Protein AF-A0A5B1QSA7-F1 (afdb_monomer_lite)

Radius of gyration: 52.2 Å; chains: 1; bounding box: 99×85×170 Å

Sequence (254 aa):
MSRTLNGLISHQAFATHSPSTLPTMSSWAQDCNDSITIHSASPEPPQTVSLPTSTDRRRGPSSRTASSTKQRRRKDAHFGYDPATTAAHDARLADESSKVQGEWIAYPWRARPKSRREELQRLPVLCNDFESFDKQMEHLDGTVE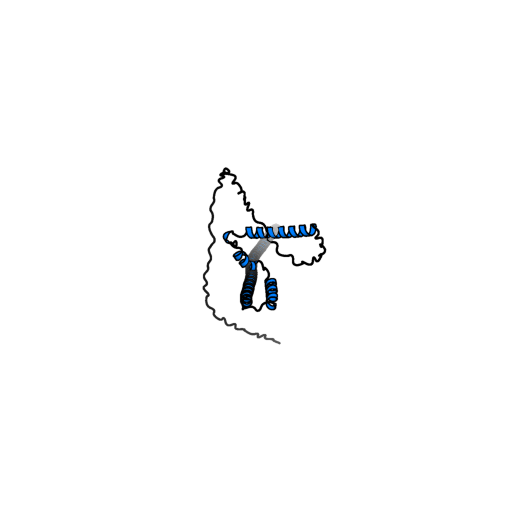DPGLLSEIRAVMKERREASRREEDQARMQEHNEIHAQMTQCAQELRQGIDELARNVEQCLQGVNTYGQNLDRLAQKGEEIARDTDEYVMHKVQRRRRVHQSGHEERHNI

Foldseek 3Di:
DDDDDDDDDDDDDDDDDDDDDDDDPDDDDDDDDDDDDDDDDDDDDDDDDDDDDPDDDDDDDDDDDDDDDDPPPPPPPPPPPPVVNVVVVVVVVVVVVVVVVVVQVPDDPVPHDPDPVVVVVCCVVVVVDPVVVVVVLVVVVVPDPDPCVSVVVVVVSVVVVVVVVVVVVVVVVVVVVVVVVVVVVVVVVVVVVVVVVVVVVVVVVVVVVVVVVVVVVVVVVVVVVVVVVVVVVVVVVVVVVVVVVVVVVVVVPD

Structure (mmCIF, N/CA/C/O backbone):
data_AF-A0A5B1QSA7-F1
#
_entry.id   AF-A0A5B1QSA7-F1
#
loop_
_atom_site.group_PDB
_atom_site.id
_atom_site.type_symbol
_atom_site.label_atom_id
_atom_site.label_alt_id
_atom_site.label_comp_id
_atom_site.label_asym_id
_atom_site.label_entity_id
_atom_site.label_seq_id
_atom_site.pdbx_PDB_ins_code
_atom_site.Cartn_x
_atom_site.Cartn_y
_atom_site.Cartn_z
_atom_site.occupancy
_atom_site.B_iso_or_equiv
_atom_site.auth_seq_id
_atom_site.auth_comp_id
_atom_site.auth_asym_id
_atom_site.auth_atom_id
_atom_site.pdbx_PDB_model_num
ATOM 1 N N . MET A 1 1 ? 0.190 -40.027 -31.515 1.00 45.19 1 MET A N 1
ATOM 2 C CA . MET A 1 1 ? -0.328 -40.152 -30.135 1.00 45.19 1 MET A CA 1
ATOM 3 C C . MET A 1 1 ? -0.693 -38.759 -29.655 1.00 45.19 1 MET A C 1
ATOM 5 O O . MET A 1 1 ? 0.170 -38.032 -29.187 1.00 45.19 1 MET A O 1
ATOM 9 N N . SER A 1 2 ? -1.944 -38.366 -29.874 1.00 43.78 2 SER A N 1
ATOM 10 C CA . SER A 1 2 ? -2.436 -37.006 -29.637 1.00 43.78 2 SER A CA 1
ATOM 11 C C . SER A 1 2 ? -3.318 -37.018 -28.394 1.00 43.78 2 SER A C 1
ATOM 13 O O . SER A 1 2 ? -4.298 -37.758 -28.357 1.00 43.78 2 SER A O 1
ATOM 15 N N . ARG A 1 3 ? -2.959 -36.244 -27.365 1.00 53.59 3 ARG A N 1
ATOM 16 C CA . ARG 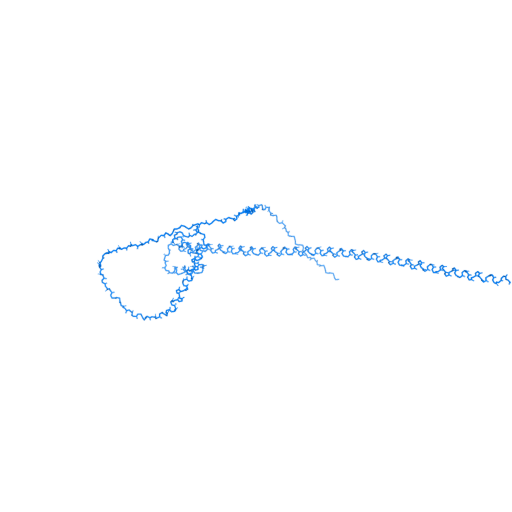A 1 3 ? -3.790 -36.043 -26.172 1.00 53.59 3 ARG A CA 1
ATOM 17 C C . ARG A 1 3 ? -4.431 -34.662 -26.247 1.00 53.59 3 ARG A C 1
ATOM 19 O O . ARG A 1 3 ? -3.768 -33.651 -26.060 1.00 53.59 3 ARG A O 1
ATOM 26 N N . THR A 1 4 ? -5.721 -34.656 -26.549 1.00 57.34 4 THR A N 1
ATOM 27 C CA . THR A 1 4 ? -6.647 -33.531 -26.403 1.00 57.34 4 THR A CA 1
ATOM 28 C C . THR A 1 4 ? -6.990 -33.333 -24.928 1.00 57.34 4 THR A C 1
ATOM 30 O O . THR A 1 4 ? -7.507 -34.251 -24.292 1.00 57.34 4 THR A O 1
ATOM 33 N N . LEU A 1 5 ? -6.727 -32.140 -24.394 1.00 60.69 5 LEU A N 1
ATOM 34 C CA . LEU A 1 5 ? -7.241 -31.683 -23.103 1.00 60.69 5 LEU A CA 1
ATOM 35 C C . LEU A 1 5 ? -8.453 -30.783 -23.362 1.00 60.69 5 LEU A C 1
ATOM 37 O O . LEU A 1 5 ? -8.307 -29.621 -23.724 1.00 60.69 5 LEU A O 1
ATOM 41 N N . ASN A 1 6 ? -9.647 -31.351 -23.188 1.00 58.03 6 ASN A N 1
ATOM 42 C CA . ASN A 1 6 ? -10.886 -30.602 -23.004 1.00 58.03 6 ASN A CA 1
ATOM 43 C C . ASN A 1 6 ? -11.079 -30.400 -21.499 1.00 58.03 6 ASN A C 1
ATOM 45 O O . ASN A 1 6 ? -11.125 -31.377 -20.754 1.00 58.03 6 ASN A O 1
ATOM 49 N N . GLY A 1 7 ? -11.191 -29.148 -21.060 1.00 49.16 7 GLY A N 1
ATOM 50 C CA . GLY A 1 7 ? -11.305 -28.801 -19.647 1.00 49.16 7 GLY A CA 1
ATOM 51 C C . GLY A 1 7 ? -12.133 -27.543 -19.422 1.00 49.16 7 GLY A C 1
ATOM 52 O O . GLY A 1 7 ? -11.580 -26.465 -19.281 1.00 49.16 7 GLY A O 1
ATOM 53 N N . LEU A 1 8 ? -13.452 -27.746 -19.397 1.00 55.88 8 LEU A N 1
ATOM 54 C CA . LEU A 1 8 ? -14.445 -27.099 -18.529 1.00 55.88 8 LEU A CA 1
ATOM 55 C C . LEU A 1 8 ? -14.489 -25.562 -18.465 1.00 55.88 8 LEU A C 1
ATOM 57 O O . LEU A 1 8 ? -13.815 -24.898 -17.685 1.00 55.88 8 LEU A O 1
ATOM 61 N N . ILE A 1 9 ? -15.448 -25.051 -19.234 1.00 51.84 9 ILE A N 1
ATOM 62 C CA . ILE A 1 9 ? -16.110 -23.757 -19.089 1.00 51.84 9 ILE A CA 1
ATOM 63 C C . ILE A 1 9 ? -16.965 -23.787 -17.811 1.00 51.84 9 ILE A C 1
ATOM 65 O O . ILE A 1 9 ? -17.919 -24.562 -17.730 1.00 51.84 9 ILE A O 1
ATOM 69 N N . SER A 1 10 ? -16.664 -22.920 -16.843 1.00 58.88 10 SER A N 1
ATOM 70 C CA . SER A 1 10 ? -17.575 -22.586 -15.741 1.00 58.88 10 SER A CA 1
ATOM 71 C C . SER A 1 10 ? -18.233 -21.242 -16.033 1.00 58.88 10 SER A C 1
ATOM 73 O O . SER A 1 10 ? -17.603 -20.191 -15.945 1.00 58.88 10 SER A O 1
ATOM 75 N N . HIS A 1 11 ? -19.516 -21.286 -16.387 1.00 52.81 11 HIS A N 1
ATOM 76 C CA . HIS A 1 11 ? -20.387 -20.118 -16.417 1.00 52.81 11 HIS A CA 1
ATOM 77 C C . HIS A 1 11 ? -20.719 -19.709 -14.979 1.00 52.81 11 HIS A C 1
ATOM 79 O O . HIS A 1 11 ? -21.465 -20.409 -14.296 1.00 52.81 11 HIS A O 1
ATOM 85 N N . GLN A 1 12 ? -20.190 -18.573 -14.523 1.00 53.78 12 GLN A N 1
ATOM 86 C CA . GLN A 1 12 ? -20.654 -17.930 -13.298 1.00 53.78 12 GLN A CA 1
ATOM 87 C C . GLN A 1 12 ? -21.653 -16.834 -13.677 1.00 53.78 12 GLN A C 1
ATOM 89 O O . GLN A 1 12 ? -21.326 -15.873 -14.370 1.00 53.78 12 GLN A O 1
ATOM 94 N N . ALA A 1 13 ? -22.905 -17.050 -13.280 1.00 50.22 13 ALA A N 1
ATOM 95 C CA . ALA A 1 13 ? -24.006 -16.124 -13.470 1.00 50.22 13 ALA A CA 1
ATOM 96 C C . ALA A 1 13 ? -23.791 -14.869 -12.610 1.00 50.22 13 ALA A C 1
ATOM 98 O O . ALA A 1 13 ? -23.642 -14.961 -11.392 1.00 50.22 13 ALA A O 1
ATOM 99 N N . PHE A 1 14 ? -23.799 -13.698 -13.245 1.00 52.09 14 PHE A N 1
ATOM 100 C CA . PHE A 1 14 ? -23.828 -12.413 -12.556 1.00 52.09 14 PHE A CA 1
ATOM 101 C C . PHE A 1 14 ? -25.257 -12.132 -12.091 1.00 52.09 14 PHE A C 1
ATOM 103 O O . PHE A 1 14 ? -26.141 -11.838 -12.895 1.00 52.09 14 PHE A O 1
ATOM 110 N N . ALA A 1 15 ? -25.476 -12.251 -10.783 1.00 52.88 15 ALA A N 1
ATOM 111 C CA . ALA A 1 15 ? -26.678 -11.773 -10.124 1.00 52.88 15 ALA A CA 1
ATOM 112 C C . ALA A 1 15 ? -26.583 -10.254 -9.919 1.00 52.88 15 ALA A C 1
ATOM 114 O O . ALA A 1 15 ? -25.616 -9.723 -9.375 1.00 52.88 15 ALA A O 1
ATOM 115 N N . THR A 1 16 ? -27.618 -9.574 -10.390 1.00 59.28 16 THR A N 1
ATOM 116 C CA . THR A 1 16 ? -27.934 -8.160 -10.211 1.00 59.28 16 THR A CA 1
ATOM 117 C C . THR A 1 16 ? -28.112 -7.792 -8.738 1.00 59.28 16 THR A C 1
ATOM 119 O O . THR A 1 16 ? -29.000 -8.345 -8.090 1.00 59.28 16 THR A O 1
ATOM 122 N N . HIS A 1 17 ? -27.378 -6.788 -8.249 1.00 49.28 17 HIS A N 1
ATOM 123 C CA . HIS A 1 17 ? -27.766 -6.040 -7.052 1.00 49.28 17 HIS A CA 1
ATOM 124 C C . HIS A 1 17 ? -27.622 -4.527 -7.255 1.00 49.28 17 HIS A C 1
ATOM 126 O O . HIS A 1 17 ? -26.683 -4.027 -7.868 1.00 49.28 17 HIS A O 1
ATOM 132 N N . SER A 1 18 ? -28.658 -3.855 -6.767 1.00 57.22 18 SER A N 1
ATOM 133 C CA . SER A 1 18 ? -29.071 -2.466 -6.928 1.00 57.22 18 SER A CA 1
ATOM 134 C C . SER A 1 18 ? -28.103 -1.422 -6.347 1.00 57.22 18 SER A C 1
ATOM 136 O O . SER A 1 18 ? -27.311 -1.741 -5.460 1.00 57.22 18 SER A O 1
ATOM 138 N N . PRO A 1 19 ? -28.208 -0.149 -6.779 1.00 58.34 19 PRO A N 1
ATOM 139 C CA . PRO A 1 19 ? -27.389 0.941 -6.263 1.00 58.34 19 PRO A CA 1
ATOM 140 C C . PRO A 1 19 ? -27.842 1.335 -4.851 1.00 58.34 19 PRO A C 1
ATOM 142 O O . PRO A 1 19 ? -28.953 1.822 -4.649 1.00 58.34 19 PRO A O 1
ATOM 145 N N . SER A 1 20 ? -26.965 1.130 -3.871 1.00 49.66 20 SER A N 1
ATOM 146 C CA . SER A 1 20 ? -27.115 1.677 -2.523 1.00 49.66 20 SER A CA 1
ATOM 147 C C . SER A 1 20 ? -26.582 3.107 -2.504 1.00 49.66 20 SER A C 1
ATOM 149 O O . SER A 1 20 ? -25.387 3.340 -2.332 1.00 49.66 20 SER A O 1
ATOM 151 N N . THR A 1 21 ? -27.484 4.067 -2.674 1.00 63.62 21 THR A N 1
ATOM 152 C CA . THR A 1 21 ? -27.245 5.478 -2.369 1.00 63.62 21 THR A CA 1
ATOM 153 C C . THR A 1 21 ? -27.219 5.642 -0.849 1.00 63.62 21 THR A C 1
ATOM 155 O O . THR A 1 21 ? -28.260 5.540 -0.203 1.00 63.62 21 THR A O 1
ATOM 158 N N . LEU A 1 22 ? -26.047 5.900 -0.268 1.00 59.72 22 LEU A N 1
ATOM 159 C CA . LEU A 1 22 ? -25.930 6.403 1.102 1.00 59.72 22 LEU A CA 1
ATOM 160 C C . LEU A 1 22 ? -25.273 7.790 1.094 1.00 59.72 22 LEU A C 1
ATOM 162 O O . LEU A 1 22 ? -24.391 8.039 0.270 1.00 59.72 22 LEU A O 1
ATOM 166 N N . PRO A 1 23 ? -25.723 8.709 1.968 1.00 54.72 23 PRO A N 1
ATOM 167 C CA . PRO A 1 23 ? -25.295 10.095 1.949 1.00 54.72 23 PRO A CA 1
ATOM 168 C C . PRO A 1 23 ? -23.911 10.263 2.582 1.00 54.72 23 PRO A C 1
ATOM 170 O O . PRO A 1 23 ? -23.677 9.923 3.740 1.00 54.72 23 PRO A O 1
ATOM 173 N N . THR A 1 24 ? -23.018 10.866 1.807 1.00 54.38 24 THR A N 1
ATOM 174 C CA . THR A 1 24 ? -21.773 11.489 2.246 1.00 54.38 24 THR A CA 1
ATOM 175 C C . THR A 1 24 ? -22.078 12.593 3.263 1.00 54.38 24 THR A C 1
ATOM 177 O O . THR A 1 24 ? -22.545 13.668 2.893 1.00 54.38 24 THR A O 1
ATOM 180 N N . MET A 1 25 ? -21.803 12.352 4.546 1.00 42.59 25 MET A N 1
ATOM 181 C CA . MET A 1 25 ? -21.679 13.413 5.549 1.00 42.59 25 MET A CA 1
ATOM 182 C C . MET A 1 25 ? -20.200 13.657 5.835 1.00 42.59 25 MET A C 1
ATOM 184 O O . MET A 1 25 ? -19.633 13.161 6.802 1.00 42.59 25 MET A O 1
ATOM 188 N N . SER A 1 26 ? -19.580 14.433 4.953 1.00 45.47 26 SER A N 1
ATOM 189 C CA . SER A 1 26 ? -18.279 15.059 5.159 1.00 45.47 26 SER A CA 1
ATOM 190 C C . SER A 1 26 ? -18.490 16.567 5.257 1.00 45.47 26 SER A C 1
ATOM 192 O O . SER A 1 26 ? -19.000 17.147 4.302 1.00 45.47 26 SER A O 1
ATOM 194 N N . SER A 1 27 ? -18.121 17.178 6.386 1.00 41.44 27 SER A N 1
ATOM 195 C CA . SER A 1 27 ? -17.519 18.523 6.485 1.00 41.44 27 SER A CA 1
ATOM 196 C C . SER A 1 27 ? -17.773 19.131 7.870 1.00 41.44 27 SER A C 1
ATOM 198 O O . SER A 1 27 ? -18.790 19.775 8.101 1.00 41.44 27 SER A O 1
ATOM 200 N N . TRP A 1 28 ? -16.832 18.921 8.790 1.00 46.81 28 TRP A N 1
ATOM 201 C CA . TRP A 1 28 ? -16.545 19.850 9.889 1.00 46.81 28 TRP A CA 1
ATOM 202 C C . TRP A 1 28 ? -15.027 19.934 10.022 1.00 46.81 28 TRP A C 1
ATOM 204 O O . TRP A 1 28 ? -14.421 19.427 10.958 1.00 46.81 28 TRP A O 1
ATOM 214 N N . ALA A 1 29 ? -14.411 20.516 9.003 1.00 55.19 29 ALA A N 1
ATOM 215 C CA . ALA A 1 29 ? -13.048 21.009 9.054 1.00 55.19 29 ALA A CA 1
ATOM 216 C C . ALA A 1 29 ? -12.984 22.188 8.092 1.00 55.19 29 ALA A C 1
ATOM 218 O O . ALA A 1 29 ? -13.008 21.969 6.888 1.00 55.19 29 ALA A O 1
ATOM 219 N N . GLN A 1 30 ? -13.019 23.410 8.621 1.00 46.12 30 GLN A N 1
ATOM 220 C CA . GLN A 1 30 ? -12.103 24.485 8.244 1.00 46.12 30 GLN A CA 1
ATOM 221 C C . GLN A 1 30 ? -12.411 25.736 9.087 1.00 46.12 30 GLN A C 1
ATOM 223 O O . GLN A 1 30 ? -13.561 25.992 9.428 1.00 46.12 30 GLN A O 1
ATOM 228 N N . ASP A 1 31 ? -11.357 26.506 9.348 1.00 43.47 31 ASP A N 1
ATOM 229 C CA . ASP A 1 31 ? -11.357 27.916 9.750 1.00 43.47 31 ASP A CA 1
ATOM 230 C C . ASP A 1 31 ? -11.468 28.242 11.246 1.00 43.47 31 ASP A C 1
ATOM 232 O O . ASP A 1 31 ? -12.461 28.767 11.735 1.00 43.47 31 ASP A O 1
ATOM 236 N N . CYS A 1 32 ? -10.339 28.067 11.941 1.00 43.97 32 CYS A N 1
ATOM 237 C CA . CYS A 1 32 ? -9.896 29.041 12.943 1.00 43.97 32 CYS A CA 1
ATOM 238 C C . CYS A 1 32 ? -8.467 29.488 12.603 1.00 43.97 32 CYS A C 1
ATOM 240 O O . CYS A 1 32 ? -7.493 29.028 13.196 1.00 43.97 32 CYS A O 1
ATOM 242 N N . ASN A 1 33 ? -8.352 30.380 11.620 1.00 55.47 33 ASN A N 1
ATOM 243 C CA . ASN A 1 33 ? -7.273 31.357 11.582 1.00 55.47 33 ASN A CA 1
ATOM 244 C C . ASN A 1 33 ? -7.820 32.599 12.278 1.00 55.47 33 ASN A C 1
ATOM 246 O O . ASN A 1 33 ? -8.677 33.254 11.704 1.00 55.47 33 ASN A O 1
ATOM 250 N N . ASP A 1 34 ? -7.330 32.910 13.474 1.00 50.09 34 ASP A N 1
ATOM 251 C CA . ASP A 1 34 ? -7.363 34.278 13.980 1.00 50.09 34 ASP A CA 1
ATOM 252 C C . ASP A 1 34 ? -6.157 34.520 14.886 1.00 50.09 34 ASP A C 1
ATOM 254 O O . ASP A 1 34 ? -6.049 34.052 16.021 1.00 50.09 34 ASP A O 1
ATOM 258 N N . SER A 1 35 ? -5.221 35.264 14.308 1.00 52.53 35 SER A N 1
ATOM 259 C CA . SER A 1 35 ? -4.169 36.002 14.981 1.00 52.53 35 SER A CA 1
ATOM 260 C C . SER A 1 35 ? -4.759 36.845 16.109 1.00 52.53 35 SER A C 1
ATOM 262 O O . SER A 1 35 ? -5.485 37.800 15.839 1.00 52.53 35 SER A O 1
ATOM 264 N N . ILE A 1 36 ? -4.386 36.577 17.361 1.00 51.59 36 ILE A N 1
ATOM 265 C CA . ILE A 1 36 ? -4.524 37.572 18.426 1.00 51.59 36 ILE A CA 1
ATOM 266 C C . ILE A 1 36 ? -3.167 37.848 19.062 1.00 51.59 36 ILE A C 1
ATOM 268 O O . ILE A 1 36 ? -2.521 37.016 19.695 1.00 51.59 36 ILE A O 1
ATOM 272 N N . THR A 1 37 ? -2.774 39.086 18.810 1.00 53.34 37 THR A N 1
ATOM 273 C CA . THR A 1 37 ? -1.649 39.850 19.302 1.00 53.34 37 THR A CA 1
ATOM 274 C C . THR A 1 37 ? -1.506 39.783 20.821 1.00 53.34 37 THR A C 1
ATOM 276 O O . THR A 1 37 ? -2.449 39.954 21.590 1.00 53.34 37 THR A O 1
ATOM 279 N N . ILE A 1 38 ? -0.258 39.592 21.221 1.00 47.22 38 ILE A N 1
ATOM 280 C CA . ILE A 1 38 ? 0.290 39.675 22.570 1.00 47.22 38 ILE A CA 1
ATOM 281 C C . ILE A 1 38 ? 0.162 41.118 23.084 1.00 47.22 38 ILE A C 1
ATOM 283 O O . ILE A 1 38 ? 0.785 42.021 22.531 1.00 47.22 38 ILE A O 1
ATOM 287 N N . HIS A 1 39 ? -0.578 41.329 24.174 1.00 40.19 39 HIS A N 1
ATOM 288 C CA . HIS A 1 39 ? -0.429 42.515 25.020 1.00 40.19 39 HIS A CA 1
ATOM 289 C C . HIS A 1 39 ? -0.341 42.100 26.487 1.00 40.19 39 HIS A C 1
ATOM 291 O O . HIS A 1 39 ? -1.320 41.703 27.115 1.00 40.19 39 HIS A O 1
ATOM 297 N N . SER A 1 40 ? 0.874 42.210 27.020 1.00 48.25 40 SER A N 1
ATOM 298 C CA . SER A 1 40 ? 1.167 42.203 28.446 1.00 48.25 40 SER A CA 1
ATOM 299 C C . SER A 1 40 ? 0.437 43.354 29.133 1.00 48.25 40 SER A C 1
ATOM 301 O O . SER A 1 40 ? 0.705 44.519 28.843 1.00 48.25 40 SER A O 1
ATOM 303 N N . ALA A 1 41 ? -0.425 43.032 30.091 1.00 45.16 41 ALA A N 1
ATOM 304 C CA . ALA A 1 41 ? -0.881 43.973 31.101 1.00 45.16 41 ALA A CA 1
ATOM 305 C C . ALA A 1 41 ? -0.854 43.274 32.463 1.00 45.16 41 ALA A C 1
ATOM 307 O O . ALA A 1 41 ? -1.546 42.288 32.702 1.00 45.16 41 ALA A O 1
ATOM 308 N N . SER A 1 42 ? 0.021 43.788 33.322 1.00 56.44 42 SER A N 1
ATOM 309 C CA . SER A 1 42 ? 0.175 43.448 34.733 1.00 56.44 42 SER A CA 1
ATOM 310 C C . SER A 1 42 ? -1.114 43.725 35.512 1.00 56.44 42 SER A C 1
ATOM 312 O O . SER A 1 42 ? -1.578 44.865 35.476 1.00 56.44 42 SER A O 1
ATOM 314 N N . PRO A 1 43 ? -1.634 42.771 36.304 1.00 58.53 43 PRO A N 1
ATOM 315 C CA . PRO A 1 43 ? -2.530 43.079 37.400 1.00 58.53 43 PRO A CA 1
ATOM 316 C C . PRO A 1 43 ? -1.775 43.074 38.736 1.00 58.53 43 PRO A C 1
ATOM 318 O O . PRO A 1 43 ? -1.218 42.075 39.188 1.00 58.53 43 PRO A O 1
ATOM 321 N N . GLU A 1 44 ? -1.783 44.258 39.331 1.00 51.38 44 GLU A N 1
ATOM 322 C CA . GLU A 1 44 ? -1.592 44.594 40.740 1.00 51.38 44 GLU A CA 1
ATOM 323 C C . GLU A 1 44 ? -2.296 43.595 41.695 1.00 51.38 44 GLU A C 1
ATOM 325 O O . GLU A 1 44 ? -3.386 43.111 41.374 1.00 51.38 44 GLU A O 1
ATOM 330 N N . PRO A 1 45 ? -1.721 43.258 42.867 1.00 61.41 45 PRO A N 1
ATOM 331 C CA . PRO A 1 45 ? -2.300 42.259 43.762 1.00 61.41 45 PRO A CA 1
ATOM 332 C C . PRO A 1 45 ? -3.351 42.870 44.702 1.00 61.41 45 PRO A C 1
ATOM 334 O O . PRO A 1 45 ? -3.048 43.850 45.385 1.00 61.41 45 PRO A O 1
ATOM 337 N N . PRO A 1 46 ? -4.526 42.236 44.890 1.00 56.97 46 PRO A N 1
ATOM 338 C CA . PRO A 1 46 ? -5.333 42.495 46.065 1.00 56.97 46 PRO A CA 1
ATOM 339 C C . PRO A 1 46 ? -5.415 41.284 47.003 1.00 56.97 46 PRO A C 1
ATOM 341 O O . PRO A 1 46 ? -5.887 40.207 46.658 1.00 56.97 46 PRO A O 1
ATOM 344 N N . GLN A 1 47 ? -5.013 41.578 48.239 1.00 48.62 47 GLN A N 1
ATOM 345 C CA . GLN A 1 47 ? -5.726 41.289 49.484 1.00 48.62 47 GLN A CA 1
ATOM 346 C C . GLN A 1 47 ? -5.837 39.828 49.951 1.00 48.62 47 GLN A C 1
ATOM 348 O O . GLN A 1 47 ? -6.699 39.046 49.567 1.00 48.62 47 GLN A O 1
ATOM 353 N N . THR A 1 48 ? -4.985 39.551 50.937 1.00 51.06 48 THR A N 1
ATOM 354 C CA . THR A 1 48 ? -5.080 38.532 51.980 1.00 51.06 48 THR A CA 1
ATOM 355 C C . THR A 1 48 ? -6.505 38.396 52.524 1.00 51.06 48 THR A C 1
ATOM 357 O O . THR A 1 48 ? -6.967 39.240 53.292 1.00 51.06 48 THR A O 1
ATOM 360 N N . VAL A 1 49 ? -7.192 37.307 52.175 1.00 44.88 49 VAL A N 1
ATOM 361 C CA . VAL A 1 49 ? -8.466 36.930 52.799 1.00 44.88 49 VAL A CA 1
ATOM 362 C C . VAL A 1 49 ? -8.171 35.946 53.927 1.00 44.88 49 VAL A C 1
ATOM 364 O O . VAL A 1 49 ? -7.577 34.889 53.723 1.00 44.88 49 VAL A O 1
ATOM 367 N N . SER A 1 50 ? -8.520 36.351 55.143 1.00 42.53 50 SER A N 1
ATOM 368 C CA . SER A 1 50 ? -8.257 35.640 56.392 1.00 42.53 50 SER A CA 1
ATOM 369 C C . SER A 1 50 ? -9.032 34.321 56.493 1.00 42.53 50 SER A C 1
ATOM 371 O O . SER A 1 50 ? -10.201 34.245 56.116 1.00 42.53 50 SER A O 1
ATOM 373 N N . LEU A 1 51 ? -8.393 33.295 57.069 1.00 56.41 51 LEU A N 1
ATOM 374 C CA . LEU A 1 51 ? -9.043 32.043 57.459 1.00 56.41 51 LEU A CA 1
ATOM 375 C C . LEU A 1 51 ? -10.114 32.293 58.539 1.00 56.41 51 LEU A C 1
ATOM 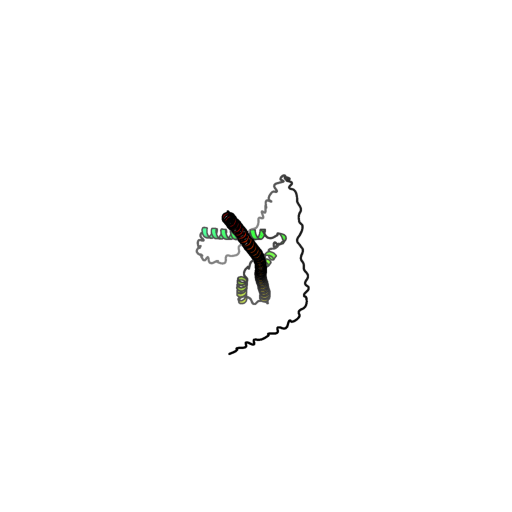377 O O . LEU A 1 51 ? -9.851 33.038 59.487 1.00 56.41 51 LEU A O 1
ATOM 381 N N . PRO A 1 52 ? -11.276 31.618 58.487 1.00 54.62 52 PRO A N 1
ATOM 382 C CA . PRO A 1 52 ? -12.196 31.602 59.610 1.00 54.62 52 PRO A CA 1
ATOM 383 C C . PRO A 1 52 ? -11.673 30.687 60.725 1.00 54.62 52 PRO A C 1
ATOM 385 O O . PRO A 1 52 ? -11.582 29.466 60.589 1.00 54.62 52 PRO A O 1
ATOM 388 N N . THR A 1 53 ? -11.381 31.305 61.865 1.00 46.06 53 THR A N 1
ATOM 389 C CA . THR A 1 53 ? -11.220 30.668 63.173 1.00 46.06 53 THR A CA 1
ATOM 390 C C . THR A 1 53 ? -12.528 29.977 63.568 1.00 46.06 53 THR A C 1
ATOM 392 O O . THR A 1 53 ? -13.457 30.618 64.062 1.00 46.06 53 THR A O 1
ATOM 395 N N . SER A 1 54 ? -12.616 28.660 63.370 1.00 45.34 54 SER A N 1
ATOM 396 C CA . SER A 1 54 ? -13.706 27.849 63.921 1.00 45.34 54 SER A CA 1
ATOM 397 C C . SER A 1 54 ? -13.495 27.692 65.426 1.00 45.34 54 SER A C 1
ATOM 399 O O . SER A 1 54 ? -12.727 26.859 65.905 1.00 45.34 54 SER A O 1
ATOM 401 N N . THR A 1 55 ? -14.161 28.567 66.173 1.00 51.56 55 THR A N 1
ATOM 402 C CA . THR A 1 55 ? -14.333 28.449 67.615 1.00 51.56 55 THR A CA 1
ATOM 403 C C . THR A 1 55 ? -15.674 27.768 67.829 1.00 51.56 55 THR A C 1
ATOM 405 O O . THR A 1 55 ? -16.700 28.429 67.715 1.00 51.56 55 THR A O 1
ATOM 408 N N . ASP A 1 56 ? -15.692 26.474 68.147 1.00 41.59 56 ASP A N 1
ATOM 409 C CA . ASP A 1 56 ? -16.889 25.882 68.746 1.00 41.59 56 ASP A CA 1
ATOM 410 C C . ASP A 1 56 ? -16.538 25.133 70.031 1.00 41.59 56 ASP A C 1
ATOM 412 O O . ASP A 1 56 ? -16.224 23.943 70.085 1.00 41.59 56 ASP A O 1
ATOM 416 N N . ARG A 1 57 ? -16.547 25.918 71.111 1.00 47.88 57 ARG A N 1
ATOM 417 C CA . ARG A 1 57 ? -16.677 25.428 72.475 1.00 47.88 57 ARG A CA 1
ATOM 418 C C . ARG A 1 57 ? -18.140 25.042 72.686 1.00 47.88 57 ARG A C 1
ATOM 420 O O . ARG A 1 57 ? -18.945 25.896 73.053 1.00 47.88 57 ARG A O 1
ATOM 427 N N . ARG A 1 58 ? -18.456 23.748 72.626 1.00 49.00 58 ARG A N 1
ATOM 428 C CA . ARG A 1 58 ? -19.674 23.222 73.260 1.00 49.00 58 ARG A CA 1
ATOM 429 C C . ARG A 1 58 ? -19.331 22.259 74.386 1.00 49.00 58 ARG A C 1
ATOM 431 O O . ARG A 1 58 ? -18.859 21.145 74.193 1.00 49.00 58 ARG A O 1
ATOM 438 N N . ARG A 1 59 ? -19.536 22.768 75.600 1.00 50.84 59 ARG A N 1
ATOM 439 C CA . ARG A 1 59 ? -19.318 22.114 76.886 1.00 50.84 59 ARG A CA 1
ATOM 440 C C . ARG A 1 59 ? -20.666 21.596 77.409 1.00 50.84 59 ARG A C 1
ATOM 442 O O . ARG A 1 59 ? -21.562 22.401 77.634 1.00 50.84 59 ARG A O 1
ATOM 449 N N . GLY A 1 60 ? -20.735 20.291 77.689 1.00 44.47 60 GLY A N 1
ATOM 450 C CA . GLY A 1 60 ? -21.629 19.660 78.679 1.00 44.47 60 GLY A CA 1
ATOM 451 C C . GLY A 1 60 ? -22.620 18.607 78.137 1.00 44.47 60 GLY A C 1
ATOM 452 O O . GLY A 1 60 ? -22.939 18.661 76.954 1.00 44.47 60 GLY A O 1
ATOM 453 N N . PRO A 1 61 ? -23.181 17.700 78.976 1.00 55.72 61 PRO A N 1
ATOM 454 C CA . PRO A 1 61 ? -22.764 17.268 80.312 1.00 55.72 61 PRO A CA 1
ATOM 455 C C . PRO A 1 61 ? -22.541 15.741 80.462 1.00 55.72 61 PRO A C 1
ATOM 457 O O . PRO A 1 61 ? -23.111 14.899 79.780 1.00 55.72 61 PRO A O 1
ATOM 460 N N . SER A 1 62 ? -21.691 15.447 81.444 1.00 52.62 62 SER A N 1
ATOM 461 C CA . SER A 1 62 ? -21.602 14.287 82.340 1.00 52.62 62 SER A CA 1
ATOM 462 C C . SER A 1 62 ? -22.708 13.204 82.315 1.00 52.62 62 SER A C 1
ATOM 464 O O . SER A 1 62 ? -23.870 13.476 82.597 1.00 52.62 62 SER A O 1
ATOM 466 N N . SER A 1 63 ? -22.229 11.955 82.217 1.00 51.41 63 SER A N 1
ATOM 467 C CA . SER A 1 63 ? -22.690 10.740 82.921 1.00 51.41 63 SER A CA 1
ATOM 468 C C . SER A 1 63 ? -23.951 9.993 82.464 1.00 51.41 63 SER A C 1
ATOM 470 O O . SER A 1 63 ? -25.070 10.347 82.821 1.00 51.41 63 SER A O 1
ATOM 472 N N . ARG A 1 64 ? -23.736 8.783 81.920 1.00 47.19 64 ARG A N 1
ATOM 473 C CA . ARG A 1 64 ? -24.288 7.548 82.511 1.00 47.19 64 ARG A CA 1
ATOM 474 C C . ARG A 1 64 ? -23.523 6.306 82.044 1.00 47.19 64 ARG A C 1
ATOM 476 O O . ARG A 1 64 ? -23.595 5.881 80.899 1.00 47.19 64 ARG A O 1
ATOM 483 N N . THR A 1 65 ? -22.775 5.751 82.984 1.00 50.00 65 THR A N 1
ATOM 484 C CA . THR A 1 65 ? -22.102 4.455 82.960 1.00 50.00 65 THR A CA 1
ATOM 485 C C . THR A 1 65 ? -23.130 3.324 82.886 1.00 50.00 65 THR A C 1
ATOM 487 O O . THR A 1 65 ? -23.948 3.175 83.790 1.00 50.00 65 THR A O 1
ATOM 490 N N . ALA A 1 66 ? -23.057 2.499 81.840 1.00 44.06 66 ALA A N 1
ATOM 491 C CA . ALA A 1 66 ? -23.707 1.194 81.789 1.00 44.06 66 ALA A CA 1
ATOM 492 C C . ALA A 1 66 ? -22.628 0.103 81.703 1.00 44.06 66 ALA A C 1
ATOM 494 O O . ALA A 1 66 ? -21.989 -0.102 80.678 1.00 44.06 66 ALA A O 1
ATOM 495 N N . SER A 1 67 ? -22.402 -0.521 82.856 1.00 44.09 67 SER A N 1
ATOM 496 C CA . SER A 1 67 ? -22.186 -1.956 83.055 1.00 44.09 67 SER A CA 1
ATOM 497 C C . SER A 1 67 ? -21.332 -2.706 82.027 1.00 44.09 67 SER A C 1
ATOM 499 O O . SER A 1 67 ? -21.816 -3.286 81.062 1.00 44.09 67 SER A O 1
ATOM 501 N N . SER A 1 68 ? -20.045 -2.780 82.362 1.00 48.16 68 SER A N 1
ATOM 502 C CA . SER A 1 68 ? -19.039 -3.717 81.862 1.00 48.16 68 SER A CA 1
ATOM 503 C C . SER A 1 68 ? -19.526 -5.176 81.894 1.00 48.16 68 SER A C 1
ATOM 505 O O . SER A 1 68 ? -19.493 -5.846 82.929 1.00 48.16 68 SER A O 1
ATOM 507 N N . THR A 1 69 ? -19.939 -5.706 80.743 1.00 45.00 69 THR A N 1
ATOM 508 C CA . THR A 1 69 ? -19.956 -7.151 80.499 1.00 45.00 69 THR A CA 1
ATOM 509 C C . THR A 1 69 ? -18.542 -7.588 80.151 1.00 45.00 69 THR A C 1
ATOM 511 O O . THR A 1 69 ? -18.040 -7.272 79.077 1.00 45.00 69 THR A O 1
ATOM 514 N N . LYS A 1 70 ? -17.912 -8.292 81.101 1.00 55.94 70 LYS A N 1
ATOM 515 C CA . LYS A 1 70 ? -16.650 -9.050 81.026 1.00 55.94 70 LYS A CA 1
ATOM 516 C C . LYS A 1 70 ? -16.192 -9.371 79.594 1.00 55.94 70 LYS A C 1
ATOM 518 O O . LYS A 1 70 ? -16.370 -10.485 79.102 1.00 55.94 70 LYS A O 1
ATOM 523 N N . GLN A 1 71 ? -15.514 -8.419 78.959 1.00 52.69 71 GLN A N 1
ATOM 524 C CA . GLN A 1 71 ? -14.736 -8.671 77.758 1.00 52.69 71 GLN A CA 1
ATOM 525 C C . GLN A 1 71 ? -13.488 -9.427 78.209 1.00 52.69 71 GLN A C 1
ATOM 527 O O . GLN A 1 71 ? -12.556 -8.871 78.792 1.00 52.69 71 GLN A O 1
ATOM 532 N N . ARG A 1 72 ? -13.528 -10.746 78.018 1.00 58.44 72 ARG A N 1
ATOM 533 C CA . ARG A 1 72 ? -12.411 -11.667 78.209 1.00 58.44 72 ARG A CA 1
ATOM 534 C C . ARG A 1 72 ? -11.258 -11.167 77.339 1.00 58.44 72 ARG A C 1
ATOM 536 O O . ARG A 1 72 ? -11.227 -11.455 76.148 1.00 58.44 72 ARG A O 1
ATOM 543 N N . ARG A 1 73 ? -10.347 -10.387 77.939 1.00 54.03 73 ARG A N 1
ATOM 544 C CA . ARG A 1 73 ? -9.060 -9.979 77.364 1.00 54.03 73 ARG A CA 1
ATOM 545 C C . ARG A 1 73 ? -8.324 -11.244 76.932 1.00 54.03 73 ARG A C 1
ATOM 547 O O . ARG A 1 73 ? -7.619 -11.864 77.727 1.00 54.03 73 ARG A O 1
ATOM 554 N N . ARG A 1 74 ? -8.505 -11.641 75.676 1.00 60.41 74 ARG A N 1
ATOM 555 C CA . ARG A 1 74 ? -7.489 -12.405 74.971 1.00 60.41 74 ARG A CA 1
ATOM 556 C C . ARG A 1 74 ? -6.330 -11.427 74.828 1.00 60.41 74 ARG A C 1
ATOM 558 O O . ARG A 1 74 ? -6.482 -10.354 74.254 1.00 60.41 74 ARG A O 1
ATOM 565 N N . LYS A 1 75 ? -5.226 -11.725 75.516 1.00 56.22 75 LYS A N 1
ATOM 566 C CA . LYS A 1 75 ? -3.931 -11.116 75.227 1.00 56.22 75 LYS A CA 1
ATOM 567 C C . LYS A 1 75 ? -3.561 -11.618 73.837 1.00 56.22 75 LYS A C 1
ATOM 569 O O . LYS A 1 75 ? -2.866 -12.622 73.720 1.00 56.22 75 LYS A O 1
ATOM 574 N N . ASP A 1 76 ? -4.105 -10.980 72.812 1.00 51.66 76 ASP A N 1
ATOM 575 C CA . ASP A 1 76 ? -3.570 -11.121 71.473 1.00 51.66 76 ASP A CA 1
ATOM 576 C C . ASP A 1 76 ? -2.164 -10.544 71.560 1.00 51.66 76 ASP A C 1
ATOM 578 O O . ASP A 1 76 ? -1.967 -9.379 71.928 1.00 51.66 76 ASP A O 1
ATOM 582 N N . ALA A 1 77 ? -1.182 -11.426 71.379 1.00 56.25 77 ALA A N 1
ATOM 583 C CA . ALA A 1 77 ? 0.205 -11.042 71.254 1.00 56.25 77 ALA A CA 1
ATOM 584 C C . ALA A 1 77 ? 0.242 -9.889 70.252 1.00 56.25 77 ALA A C 1
ATOM 586 O O . ALA A 1 77 ? -0.231 -10.040 69.126 1.00 56.25 77 ALA A O 1
ATOM 587 N N . HIS A 1 78 ? 0.716 -8.723 70.695 1.00 50.56 78 HIS A N 1
ATOM 588 C CA . HIS A 1 78 ? 1.071 -7.640 69.796 1.00 50.56 78 HIS A CA 1
ATOM 589 C C . HIS A 1 78 ? 2.085 -8.224 68.813 1.00 50.56 78 HIS A C 1
ATOM 591 O O . HIS A 1 78 ? 3.270 -8.322 69.122 1.00 50.56 78 HIS A O 1
ATOM 597 N N . PHE A 1 79 ? 1.599 -8.678 67.657 1.00 61.19 79 PHE A N 1
ATOM 598 C CA . PHE A 1 79 ? 2.413 -8.818 66.470 1.00 61.19 79 PHE A CA 1
ATOM 599 C C . PHE A 1 79 ? 2.991 -7.428 66.262 1.00 61.19 79 PHE A C 1
ATOM 601 O O . PHE A 1 79 ? 2.258 -6.488 65.957 1.00 61.19 79 PHE A O 1
ATOM 608 N N . GLY A 1 80 ? 4.274 -7.281 66.591 1.00 58.69 80 GLY A N 1
ATOM 609 C CA . GLY A 1 80 ? 5.010 -6.053 66.373 1.00 58.69 80 GLY A CA 1
ATOM 610 C C . GLY A 1 80 ? 5.027 -5.808 64.879 1.00 58.69 80 GLY A C 1
ATOM 611 O O . GLY A 1 80 ? 5.873 -6.355 64.180 1.00 58.69 80 GLY A O 1
ATOM 612 N N . TYR A 1 81 ? 4.047 -5.050 64.393 1.00 71.88 81 TYR A N 1
ATOM 613 C CA . TYR A 1 81 ? 4.113 -4.468 63.070 1.00 71.88 81 TYR A CA 1
ATOM 614 C C . TYR A 1 81 ? 5.372 -3.619 63.056 1.00 71.88 81 TYR A C 1
ATOM 616 O O . TYR A 1 81 ? 5.498 -2.668 63.830 1.00 71.88 81 TYR A O 1
ATOM 624 N N . ASP A 1 82 ? 6.331 -4.040 62.239 1.00 84.88 82 ASP A N 1
ATOM 625 C CA . ASP A 1 82 ? 7.550 -3.292 62.013 1.00 84.88 82 ASP A CA 1
ATOM 626 C C . ASP A 1 82 ? 7.140 -1.901 61.505 1.00 84.88 82 ASP A C 1
ATOM 628 O O . ASP A 1 82 ? 6.474 -1.818 60.466 1.00 84.88 82 ASP A O 1
ATOM 632 N N . PRO A 1 83 ? 7.494 -0.811 62.209 1.00 88.06 83 PRO A N 1
ATOM 633 C CA . PRO A 1 83 ? 7.179 0.546 61.779 1.00 88.06 83 PRO A CA 1
ATOM 634 C C . PRO A 1 83 ? 7.578 0.823 60.325 1.00 88.06 83 PRO A C 1
ATOM 636 O O . PRO A 1 83 ? 6.902 1.599 59.651 1.00 88.06 83 PRO A O 1
ATOM 639 N N . ALA A 1 84 ? 8.621 0.156 59.813 1.00 83.94 84 ALA A N 1
ATOM 640 C CA . ALA A 1 84 ? 9.030 0.268 58.417 1.00 83.94 84 ALA A CA 1
ATOM 641 C C . ALA A 1 84 ? 8.001 -0.338 57.446 1.00 83.94 84 ALA A C 1
ATOM 643 O O . ALA A 1 84 ? 7.741 0.234 56.388 1.00 83.94 84 ALA A O 1
ATOM 644 N N . THR A 1 85 ? 7.370 -1.459 57.809 1.00 85.25 85 THR A N 1
ATOM 645 C CA . THR A 1 85 ? 6.315 -2.083 56.992 1.00 85.25 85 THR A CA 1
ATOM 646 C C . THR A 1 85 ? 5.044 -1.241 56.956 1.00 85.25 85 THR A C 1
ATOM 648 O O . THR A 1 85 ? 4.468 -1.067 55.883 1.00 85.25 85 THR A O 1
ATOM 651 N N . THR A 1 86 ? 4.659 -0.640 58.086 1.00 86.19 86 THR A N 1
ATOM 652 C CA . THR A 1 86 ? 3.522 0.289 58.154 1.00 86.19 86 THR A CA 1
ATOM 653 C C . THR A 1 86 ? 3.796 1.545 57.330 1.00 86.19 86 THR A C 1
ATOM 655 O O . THR A 1 86 ? 2.989 1.906 56.481 1.00 86.19 86 THR A O 1
ATOM 658 N N . ALA A 1 87 ? 4.977 2.154 57.482 1.00 89.00 87 ALA A N 1
ATOM 659 C CA . ALA A 1 87 ? 5.357 3.336 56.710 1.00 89.00 87 ALA A CA 1
ATOM 660 C C . ALA A 1 87 ? 5.412 3.061 55.196 1.00 89.00 87 ALA A C 1
ATOM 662 O O . ALA A 1 87 ? 4.977 3.891 54.401 1.00 89.00 87 ALA A O 1
ATOM 663 N N . ALA A 1 88 ? 5.906 1.890 54.779 1.00 87.12 88 ALA A N 1
ATOM 664 C CA . ALA A 1 88 ? 5.946 1.503 53.370 1.00 87.12 88 ALA A CA 1
ATOM 665 C C . ALA A 1 88 ? 4.551 1.225 52.785 1.00 87.12 88 ALA A C 1
ATOM 667 O O . ALA A 1 88 ? 4.325 1.457 51.597 1.00 87.12 88 ALA A O 1
ATOM 668 N N . HIS A 1 89 ? 3.625 0.709 53.593 1.00 82.44 89 HIS A N 1
ATOM 669 C CA . HIS A 1 89 ? 2.233 0.521 53.198 1.00 82.44 89 HIS A CA 1
ATOM 670 C C . HIS A 1 89 ? 1.510 1.867 53.061 1.00 82.44 89 HIS A C 1
ATOM 672 O O . HIS A 1 89 ? 0.887 2.133 52.035 1.00 82.44 89 HIS A O 1
ATOM 678 N N . ASP A 1 90 ? 1.675 2.752 54.043 1.00 87.88 90 ASP A N 1
ATOM 679 C CA . ASP A 1 90 ? 1.072 4.085 54.030 1.00 87.88 90 ASP A CA 1
ATOM 680 C C . ASP A 1 90 ? 1.614 4.943 52.877 1.00 87.88 90 ASP A C 1
ATOM 682 O O . ASP A 1 90 ? 0.854 5.664 52.233 1.00 87.88 90 ASP A O 1
ATOM 686 N N . ALA A 1 91 ? 2.903 4.810 52.544 1.00 88.38 91 ALA A N 1
ATOM 687 C CA . ALA A 1 91 ? 3.499 5.469 51.384 1.00 88.38 91 ALA A CA 1
ATOM 688 C C . ALA A 1 91 ? 2.886 4.996 50.055 1.00 88.38 91 ALA A C 1
ATOM 690 O O . ALA A 1 91 ? 2.641 5.818 49.174 1.00 88.38 91 ALA A O 1
ATOM 691 N N . ARG A 1 92 ? 2.595 3.695 49.911 1.00 84.19 92 ARG A N 1
ATOM 692 C CA . ARG A 1 92 ? 1.918 3.169 48.713 1.00 84.19 92 ARG A CA 1
ATOM 693 C C . ARG A 1 92 ? 0.486 3.676 48.600 1.00 84.19 92 ARG A C 1
ATOM 695 O O . ARG A 1 92 ? 0.093 4.117 47.528 1.00 84.19 92 ARG A O 1
ATOM 702 N N . LEU A 1 93 ? -0.265 3.685 49.702 1.00 84.88 93 LEU A N 1
ATOM 703 C CA . LEU A 1 93 ? -1.622 4.242 49.718 1.00 84.88 93 LEU A CA 1
ATOM 704 C C . LEU A 1 93 ? -1.631 5.739 49.380 1.00 84.88 93 LEU A C 1
ATOM 706 O O . LEU A 1 93 ? -2.516 6.213 48.666 1.00 84.88 93 LEU A O 1
ATOM 710 N N . ALA A 1 94 ? -0.643 6.491 49.868 1.00 85.00 94 ALA A N 1
ATOM 711 C CA . ALA A 1 94 ? -0.487 7.902 49.537 1.00 85.00 94 ALA A CA 1
ATOM 712 C C . ALA A 1 94 ? -0.195 8.112 48.038 1.00 85.00 94 ALA A C 1
ATOM 714 O O . ALA A 1 94 ? -0.789 9.004 47.426 1.00 85.00 94 ALA A O 1
ATOM 715 N N . ASP A 1 95 ? 0.650 7.275 47.433 1.00 87.88 95 ASP A N 1
ATOM 716 C CA . ASP A 1 95 ? 0.970 7.334 46.001 1.00 87.88 95 ASP A CA 1
ATOM 717 C C . ASP A 1 95 ? -0.242 6.972 45.127 1.00 87.88 95 ASP A C 1
ATOM 719 O O . ASP A 1 95 ? -0.621 7.727 44.229 1.00 87.88 95 ASP A O 1
ATOM 723 N N . GLU A 1 96 ? -0.942 5.884 45.458 1.00 77.44 96 GLU A N 1
ATOM 724 C CA . GLU A 1 96 ? -2.177 5.479 44.778 1.00 77.44 96 GLU A CA 1
ATOM 725 C C . GLU A 1 96 ? -3.263 6.555 44.892 1.00 77.44 96 GLU A C 1
ATOM 727 O O . GLU A 1 96 ? -3.885 6.913 43.890 1.00 77.44 96 GLU A O 1
ATOM 732 N N . SER A 1 97 ? -3.458 7.136 46.082 1.00 75.75 97 SER A N 1
ATOM 733 C CA . SER A 1 97 ? -4.426 8.225 46.262 1.00 75.75 97 SER A CA 1
ATOM 734 C C . SER A 1 97 ? -4.057 9.474 45.456 1.00 75.75 97 SER A C 1
ATOM 736 O O . SER A 1 97 ? -4.941 10.093 44.864 1.00 75.75 97 SER A O 1
ATOM 738 N N . SER A 1 98 ? -2.765 9.804 45.353 1.00 80.06 98 SER A N 1
ATOM 739 C CA . SER A 1 98 ? -2.275 10.936 44.558 1.00 80.06 98 SER A CA 1
ATOM 740 C C . SER A 1 98 ? -2.477 10.704 43.063 1.00 80.06 98 SER A C 1
ATOM 742 O O . SER A 1 98 ? -2.895 11.613 42.345 1.00 80.06 98 SER A O 1
ATOM 744 N N . LYS A 1 99 ? -2.244 9.475 42.592 1.00 77.19 99 LYS A N 1
ATOM 745 C CA . LYS A 1 99 ? -2.470 9.076 41.201 1.00 77.19 99 LYS A CA 1
ATOM 746 C C . LYS A 1 99 ? -3.947 9.145 40.830 1.00 77.19 99 LYS A C 1
ATOM 748 O O . LYS A 1 99 ? -4.299 9.790 39.845 1.00 77.19 99 LYS A O 1
ATOM 753 N N . VAL A 1 100 ? -4.807 8.566 41.666 1.00 69.69 100 VAL A N 1
ATOM 754 C CA . VAL A 1 100 ? -6.262 8.636 41.506 1.00 69.69 100 VAL A CA 1
ATOM 755 C C . VAL A 1 100 ? -6.699 10.100 41.484 1.00 69.69 100 VAL A C 1
ATOM 757 O O . VAL A 1 100 ? -7.384 10.523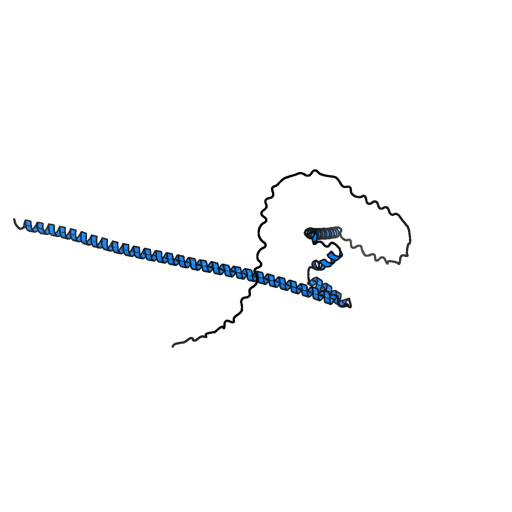 40.559 1.00 69.69 100 VAL A O 1
ATOM 760 N N . GLN A 1 101 ? -6.246 10.919 42.435 1.00 72.56 101 GLN A N 1
ATOM 761 C CA . GLN A 1 101 ? -6.572 12.345 42.477 1.00 72.56 101 GLN A CA 1
ATOM 762 C C . GLN A 1 101 ? -6.093 13.101 41.224 1.00 72.56 101 GLN A C 1
ATOM 764 O O . GLN A 1 101 ? -6.818 13.963 40.726 1.00 72.56 101 GLN A O 1
ATOM 769 N N . GLY A 1 102 ? -4.925 12.756 40.678 1.00 74.94 102 GLY A N 1
ATOM 770 C CA . GLY A 1 102 ? -4.424 13.282 39.406 1.00 74.94 102 GLY A CA 1
ATOM 771 C C . GLY A 1 102 ? -5.325 12.924 38.222 1.00 74.94 102 GLY A C 1
ATOM 772 O O . GLY A 1 102 ? -5.701 13.806 37.446 1.00 74.94 102 GLY A O 1
ATOM 773 N N . GLU A 1 103 ? -5.753 11.664 38.130 1.00 71.44 103 GLU A N 1
ATOM 774 C CA . GLU A 1 103 ? -6.718 11.203 37.126 1.00 71.44 103 GLU A CA 1
ATOM 775 C C . GLU A 1 103 ? -8.063 11.939 37.269 1.00 71.44 103 GLU A C 1
ATOM 777 O O . GLU A 1 103 ? -8.607 12.428 36.279 1.00 71.44 103 GLU A O 1
ATOM 782 N N . TRP A 1 104 ? -8.560 12.148 38.495 1.00 70.38 104 TRP A N 1
ATOM 783 C CA . TRP A 1 104 ? -9.774 12.936 38.759 1.00 70.38 104 TRP A CA 1
ATOM 784 C C . TRP A 1 104 ? -9.639 14.413 38.375 1.00 70.38 104 TRP A C 1
ATOM 786 O O . TRP A 1 104 ? -10.618 15.033 37.945 1.00 70.38 104 TRP A O 1
ATOM 796 N N . ILE A 1 105 ? -8.449 15.002 38.526 1.00 74.06 105 ILE A N 1
ATOM 797 C CA . ILE A 1 105 ? -8.199 16.394 38.139 1.00 74.06 105 ILE A CA 1
ATOM 798 C C . ILE A 1 105 ? -8.243 16.550 36.613 1.00 74.06 105 ILE A C 1
ATOM 800 O O . ILE A 1 105 ? -8.775 17.556 36.135 1.00 74.06 105 ILE A O 1
ATOM 804 N N . ALA A 1 106 ? -7.786 15.544 35.863 1.00 71.81 106 ALA A N 1
ATOM 805 C CA . ALA A 1 106 ? -7.837 15.526 34.402 1.00 71.81 106 ALA A CA 1
ATOM 806 C C . ALA A 1 106 ? -9.269 15.428 33.836 1.00 71.81 106 ALA A C 1
ATOM 808 O O . ALA A 1 106 ? -9.507 15.825 32.694 1.00 71.81 106 ALA A O 1
ATOM 809 N N . TYR A 1 107 ? -10.250 14.973 34.628 1.00 63.78 107 TYR A N 1
ATOM 810 C CA . TYR A 1 107 ? -11.648 14.981 34.197 1.00 63.78 107 TYR A CA 1
ATOM 811 C C . TYR A 1 107 ? -12.204 16.413 34.120 1.00 63.78 107 TYR A C 1
ATOM 813 O O . TYR A 1 107 ? -12.128 17.157 35.112 1.00 63.78 107 TYR A O 1
ATOM 821 N N . PRO A 1 108 ? -12.856 16.786 32.996 1.00 75.44 108 PRO A N 1
ATOM 822 C CA . PRO A 1 108 ? -13.561 18.053 32.865 1.00 75.44 108 PRO A CA 1
ATOM 823 C C . PRO A 1 108 ? -14.504 18.257 34.048 1.00 75.44 108 PRO A C 1
ATOM 825 O O . PRO A 1 108 ? -15.279 17.365 34.390 1.00 75.44 108 PRO A O 1
ATOM 828 N N . TRP A 1 109 ? -14.482 19.442 34.660 1.00 67.62 109 TRP A N 1
ATOM 829 C CA . TRP A 1 109 ? -15.248 19.729 35.883 1.00 67.62 109 TRP A CA 1
ATOM 830 C C . TRP A 1 109 ? -16.754 19.435 35.740 1.00 67.62 109 TRP A C 1
ATOM 832 O O . TRP A 1 109 ? -17.418 19.051 36.698 1.00 67.62 109 TRP A O 1
ATOM 842 N N . ARG A 1 110 ? -17.281 19.526 34.511 1.00 72.56 110 ARG A N 1
ATOM 843 C CA . ARG A 1 110 ? -18.677 19.214 34.157 1.00 72.56 110 ARG A CA 1
ATOM 844 C C . ARG A 1 110 ? -19.014 17.721 34.215 1.00 72.56 110 ARG A C 1
ATOM 846 O O . ARG A 1 110 ? -20.178 17.378 34.377 1.00 72.56 110 ARG A O 1
ATOM 853 N N . ALA A 1 111 ? -18.012 16.860 34.073 1.00 65.75 111 ALA A N 1
ATOM 854 C CA . ALA A 1 111 ? -18.147 15.414 34.092 1.00 65.75 111 ALA A CA 1
ATOM 855 C C . ALA A 1 111 ? -17.832 14.814 35.465 1.00 65.75 111 ALA A C 1
ATOM 857 O O . ALA A 1 111 ? -17.986 13.609 35.613 1.00 65.75 111 ALA A O 1
ATOM 858 N N . ARG A 1 112 ? -17.402 15.586 36.470 1.00 75.00 112 ARG A N 1
ATOM 859 C CA . ARG A 1 112 ? -17.129 15.036 37.805 1.00 75.00 112 ARG A CA 1
ATOM 860 C C . ARG A 1 112 ? -18.440 14.691 38.526 1.00 75.00 112 ARG A C 1
ATOM 862 O O . ARG A 1 112 ? -19.377 15.489 38.461 1.00 75.00 112 ARG A O 1
ATOM 869 N N . PRO A 1 113 ? -18.518 13.542 39.217 1.00 72.44 113 PRO A N 1
ATOM 870 C CA . PRO A 1 113 ? -19.616 13.233 40.118 1.00 72.44 113 PRO A CA 1
ATOM 871 C C . PRO A 1 113 ? -19.785 14.363 41.129 1.00 72.44 113 PRO A C 1
ATOM 873 O O . PRO A 1 113 ? -18.843 14.748 41.819 1.00 72.44 113 PRO A O 1
ATOM 876 N N . LYS A 1 114 ? -20.989 14.918 41.198 1.00 83.31 114 LYS A N 1
ATOM 877 C CA . LYS A 1 114 ? -21.351 15.994 42.126 1.00 83.31 114 LYS A CA 1
ATOM 878 C C . LYS A 1 114 ? -21.807 15.446 43.470 1.00 83.31 114 LYS A C 1
ATOM 880 O O . LYS A 1 114 ? -21.967 16.199 44.427 1.00 83.31 114 LYS A O 1
ATOM 885 N N . SER A 1 115 ? -22.040 14.138 43.546 1.00 80.25 115 SER A N 1
ATOM 886 C CA . SER A 1 115 ? -22.444 13.454 44.764 1.00 80.25 115 SER A CA 1
ATOM 887 C C . SER A 1 115 ? -21.704 12.133 44.932 1.00 80.25 115 SER A C 1
ATOM 889 O O . SER A 1 115 ? -21.388 11.455 43.954 1.00 80.25 115 SER A O 1
ATOM 891 N N . ARG A 1 116 ? -21.530 11.714 46.192 1.00 64.69 116 ARG A N 1
ATOM 892 C CA . ARG A 1 116 ? -21.017 10.379 46.529 1.00 64.69 116 ARG A CA 1
ATOM 893 C C . ARG A 1 116 ? -21.855 9.272 45.883 1.00 64.69 116 ARG A C 1
ATOM 895 O O . ARG A 1 116 ? -21.334 8.226 45.543 1.00 64.69 116 ARG A O 1
ATOM 902 N N . ARG A 1 117 ? -23.151 9.501 45.655 1.00 67.94 117 ARG A N 1
ATOM 903 C CA . ARG A 1 117 ? -24.022 8.550 44.952 1.00 67.94 117 ARG A CA 1
ATOM 904 C C . ARG A 1 117 ? -23.685 8.429 43.460 1.00 67.94 117 ARG A C 1
ATOM 906 O O . ARG A 1 117 ? -23.641 7.312 42.967 1.00 67.94 117 ARG A O 1
ATOM 913 N N . GLU A 1 118 ? -23.424 9.536 42.762 1.00 69.94 118 GLU A N 1
ATOM 914 C CA . GLU A 1 118 ? -22.951 9.511 41.363 1.00 69.94 118 GLU A CA 1
ATOM 915 C C . GLU A 1 118 ? -21.557 8.887 41.245 1.00 69.94 118 GLU A C 1
ATOM 917 O O . GLU A 1 118 ? -21.269 8.198 40.273 1.00 69.94 118 GLU A O 1
ATOM 922 N N . GLU A 1 119 ? -20.696 9.104 42.240 1.00 68.00 119 GLU A N 1
ATOM 923 C CA . GLU A 1 119 ? -19.374 8.480 42.312 1.00 68.00 119 GLU A CA 1
ATOM 924 C C . GLU A 1 119 ? -19.510 6.958 42.441 1.00 68.00 119 GLU A C 1
ATOM 926 O O . GLU A 1 119 ? -18.937 6.216 41.646 1.00 68.00 119 GLU A O 1
ATOM 931 N N . LEU A 1 120 ? -20.372 6.494 43.356 1.00 58.03 120 LEU A N 1
ATOM 932 C CA . LEU A 1 120 ? -20.694 5.075 43.526 1.00 58.03 120 LEU A CA 1
ATOM 933 C C . LEU A 1 120 ? -21.357 4.463 42.277 1.00 58.03 120 LEU A C 1
ATOM 935 O O . LEU A 1 120 ? -21.110 3.306 41.961 1.00 58.03 120 LEU A O 1
ATOM 939 N N . GLN A 1 121 ? -22.158 5.227 41.530 1.00 62.53 121 GLN A N 1
ATOM 940 C CA . GLN A 1 121 ? -22.746 4.782 40.256 1.00 62.53 121 GLN A CA 1
ATOM 941 C C . GLN A 1 121 ? -21.731 4.710 39.110 1.00 62.53 121 GLN A C 1
ATOM 943 O O . GLN A 1 121 ? -21.987 4.043 38.110 1.00 62.53 121 GLN A O 1
ATOM 948 N N . ARG A 1 122 ? -20.571 5.360 39.254 1.00 61.38 122 ARG A N 1
ATOM 949 C CA . ARG A 1 122 ? -19.433 5.216 38.342 1.00 61.38 122 ARG A CA 1
ATOM 950 C C . ARG A 1 122 ? -18.401 4.198 38.815 1.00 61.38 122 ARG A C 1
ATOM 952 O O . ARG A 1 122 ? -17.536 3.841 38.026 1.00 61.38 122 ARG A O 1
ATOM 959 N N . LEU A 1 123 ? -18.515 3.651 40.027 1.00 52.16 123 LEU A N 1
ATOM 960 C CA . LEU A 1 123 ? -17.666 2.544 40.480 1.00 52.16 123 LEU A CA 1
ATOM 961 C C . LEU A 1 123 ? -17.733 1.265 39.619 1.00 52.16 123 LEU A C 1
ATOM 963 O O . LEU A 1 12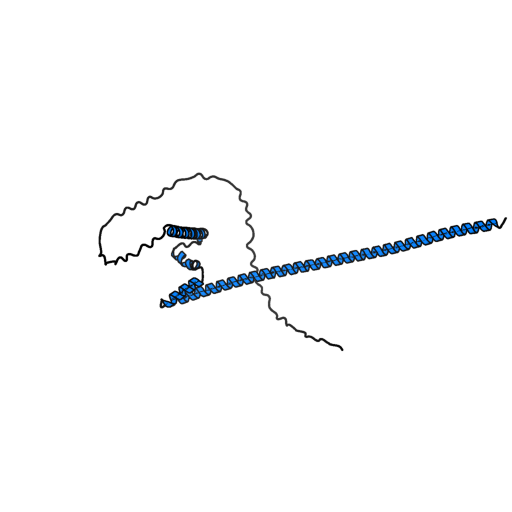3 ? -16.745 0.542 39.629 1.00 52.16 123 LEU A O 1
ATOM 967 N N . PRO A 1 124 ? -18.766 0.965 38.804 1.00 52.81 124 PRO A N 1
ATOM 968 C CA . PRO A 1 124 ? -18.668 -0.110 37.808 1.00 52.81 124 PRO A CA 1
ATOM 969 C C . PRO A 1 124 ? -17.636 0.158 36.692 1.00 52.81 124 PRO A C 1
ATOM 971 O O . PRO A 1 124 ? -17.389 -0.712 35.860 1.00 52.81 124 PRO A O 1
ATOM 974 N N . VAL A 1 125 ? -17.058 1.365 36.637 1.00 52.53 125 VAL A N 1
ATOM 975 C CA . VAL A 1 125 ? -15.849 1.709 35.862 1.00 52.53 125 VAL A CA 1
ATOM 976 C C . VAL A 1 125 ? -14.568 1.417 36.667 1.00 52.53 125 VAL A C 1
ATOM 978 O O . VAL A 1 125 ? -13.500 1.294 36.093 1.00 52.53 125 VAL A O 1
ATOM 981 N N . LEU A 1 126 ? -14.662 1.269 37.990 1.00 46.84 126 LEU A N 1
ATOM 982 C CA . LEU A 1 126 ? -13.555 0.944 38.901 1.00 46.84 126 LEU A CA 1
ATOM 983 C C . LEU A 1 126 ? -13.495 -0.553 39.268 1.00 46.84 126 LEU A C 1
ATOM 985 O O . LEU A 1 126 ? -12.440 -1.036 39.668 1.00 46.84 126 LEU A O 1
ATOM 989 N N . CYS A 1 127 ? -14.570 -1.318 39.046 1.00 50.16 127 CYS A N 1
ATOM 990 C CA . CYS A 1 127 ? -14.511 -2.771 38.843 1.00 50.16 127 CYS A CA 1
ATOM 991 C C . CYS A 1 127 ? -14.018 -3.035 37.410 1.00 50.16 127 CYS A C 1
ATOM 993 O O . CYS A 1 127 ? -14.803 -3.361 36.521 1.00 50.16 127 CYS A O 1
ATOM 995 N N . ASN A 1 128 ? -12.737 -2.759 37.166 1.00 55.66 128 ASN A N 1
ATOM 996 C CA . ASN A 1 128 ? -12.158 -2.667 35.822 1.00 55.66 128 ASN A CA 1
ATOM 997 C C . ASN A 1 128 ? -12.079 -4.006 35.066 1.00 55.66 128 ASN A C 1
ATOM 999 O O . ASN A 1 128 ? -11.788 -4.024 33.873 1.00 55.66 128 ASN A O 1
ATOM 1003 N N . ASP A 1 129 ? -12.350 -5.126 35.725 1.00 68.56 129 ASP A N 1
ATOM 1004 C CA . ASP A 1 129 ? -12.331 -6.454 35.140 1.00 68.56 129 ASP A CA 1
ATOM 1005 C C . ASP A 1 129 ? -13.689 -7.148 35.289 1.00 68.56 129 ASP A C 1
ATOM 1007 O O . ASP A 1 129 ? -14.211 -7.405 36.377 1.00 68.56 129 ASP A O 1
ATOM 1011 N N . PHE A 1 130 ? -14.258 -7.520 34.142 1.00 73.56 130 PHE A N 1
ATOM 1012 C CA . PHE A 1 130 ? -15.458 -8.351 34.084 1.00 73.56 130 PHE A CA 1
ATOM 1013 C C . PHE A 1 130 ? -15.300 -9.658 34.882 1.00 73.56 130 PHE A C 1
ATOM 1015 O O . PHE A 1 130 ? -16.292 -10.188 35.370 1.00 73.56 130 PHE A O 1
ATOM 1022 N N . GLU A 1 131 ? -14.067 -10.147 35.049 1.00 80.56 131 GLU A N 1
ATOM 1023 C CA . GLU A 1 131 ? -13.749 -11.343 35.829 1.00 80.56 131 GLU A CA 1
ATOM 1024 C C . GLU A 1 131 ? -13.900 -11.149 37.342 1.00 80.56 131 GLU A C 1
ATOM 1026 O O . GLU A 1 131 ? -14.454 -12.033 37.995 1.00 80.56 131 GLU A O 1
ATOM 1031 N N . SER A 1 132 ? -13.453 -10.032 37.935 1.00 81.19 132 SER A N 1
ATOM 1032 C CA . SER A 1 132 ? -13.712 -9.800 39.367 1.00 81.19 132 SER A CA 1
ATOM 1033 C C . SER A 1 132 ? -15.181 -9.532 39.638 1.00 81.19 132 SER A C 1
ATOM 1035 O O . SER A 1 132 ? -15.676 -9.946 40.685 1.00 81.19 132 SER A O 1
ATOM 1037 N N . PHE A 1 133 ? -15.896 -8.904 38.700 1.00 80.06 133 PHE A N 1
ATOM 1038 C CA . PHE A 1 133 ? -17.347 -8.787 38.805 1.00 80.06 133 PHE A CA 1
ATOM 1039 C C . PHE A 1 133 ? -18.020 -10.170 38.810 1.00 80.06 133 PHE A C 1
ATOM 1041 O O . PHE A 1 133 ? -18.810 -10.457 39.707 1.00 80.06 133 PHE A O 1
ATOM 1048 N N . ASP A 1 134 ? -17.663 -11.052 37.872 1.00 81.81 134 ASP A N 1
ATOM 1049 C CA . ASP A 1 134 ? -18.217 -12.411 37.810 1.00 81.81 134 ASP A CA 1
ATOM 1050 C C . ASP A 1 134 ? -17.918 -13.201 39.099 1.00 81.81 134 ASP A C 1
ATOM 1052 O O . ASP A 1 134 ? -18.818 -13.829 39.655 1.00 81.81 134 ASP A O 1
ATOM 1056 N N . LYS A 1 135 ? -16.698 -13.090 39.647 1.00 85.81 135 LYS A N 1
ATOM 1057 C CA . LYS A 1 135 ? -16.311 -13.714 40.929 1.00 85.81 135 LYS A CA 1
ATOM 1058 C C . LYS A 1 135 ? -17.108 -13.177 42.123 1.00 85.81 135 LYS A C 1
ATOM 1060 O O . LYS A 1 135 ? -17.455 -13.933 43.028 1.00 85.81 135 LYS A O 1
ATOM 1065 N N . GLN A 1 136 ? -17.393 -11.875 42.151 1.00 79.69 136 GLN A N 1
ATOM 1066 C CA . GLN A 1 136 ? -18.224 -11.272 43.198 1.00 79.69 136 GLN A CA 1
ATOM 1067 C C . GLN A 1 136 ? -19.679 -11.735 43.092 1.00 79.69 136 GLN A C 1
ATOM 1069 O O . GLN A 1 136 ? -20.299 -12.032 44.113 1.00 79.69 136 GLN A O 1
ATOM 1074 N N . MET A 1 137 ? -20.207 -11.852 41.873 1.00 77.31 137 MET A N 1
ATOM 1075 C CA . MET A 1 137 ? -21.559 -12.361 41.639 1.00 77.31 137 MET A CA 1
ATOM 1076 C C . MET A 1 137 ? -21.697 -13.841 42.004 1.00 77.31 137 MET A C 1
ATOM 1078 O O . MET A 1 137 ? -22.694 -14.221 42.609 1.00 77.31 137 MET A O 1
ATOM 1082 N N . GLU A 1 138 ? -20.684 -14.661 41.722 1.00 85.81 138 GLU A N 1
ATOM 1083 C CA . GLU A 1 138 ? -20.657 -16.079 42.103 1.00 85.81 138 GLU A CA 1
ATOM 1084 C C . GLU A 1 138 ? -20.691 -16.270 43.631 1.00 85.81 138 GLU A C 1
ATOM 1086 O O . GLU A 1 138 ? -21.340 -17.184 44.136 1.00 85.81 138 GLU A O 1
ATOM 1091 N N . HIS A 1 139 ? -20.061 -15.369 44.395 1.00 82.81 139 HIS A N 1
ATOM 1092 C CA . HIS A 1 139 ? -20.139 -15.398 45.859 1.00 82.81 139 HIS A CA 1
ATOM 1093 C C . HIS A 1 139 ? -21.547 -15.065 46.387 1.00 82.81 139 HIS A C 1
ATOM 1095 O O . HIS A 1 139 ? -21.997 -15.655 47.375 1.00 82.81 139 HIS A O 1
ATOM 1101 N N . LEU A 1 140 ? -22.249 -14.141 45.722 1.00 78.44 140 LEU A N 1
ATOM 1102 C CA . LEU A 1 140 ? -23.602 -13.714 46.092 1.00 78.44 140 LEU A CA 1
ATOM 1103 C C . LEU A 1 140 ? -24.660 -14.790 45.801 1.00 78.44 140 LEU A C 1
ATOM 1105 O O . LEU A 1 140 ? -25.623 -14.910 46.559 1.00 78.44 140 LEU A O 1
ATOM 1109 N N . ASP A 1 141 ? -24.439 -15.626 44.786 1.00 76.44 141 ASP A N 1
ATOM 1110 C CA . ASP A 1 141 ? -25.341 -16.728 44.417 1.00 76.44 141 ASP A CA 1
ATOM 1111 C C . ASP A 1 141 ? -25.493 -17.795 45.507 1.00 76.44 141 ASP A C 1
ATOM 1113 O O . ASP A 1 141 ? -26.523 -18.460 45.592 1.00 76.44 141 ASP A O 1
ATOM 1117 N N . GLY A 1 142 ? -24.480 -17.959 46.362 1.00 74.56 142 GLY A N 1
ATOM 1118 C CA . GLY A 1 142 ? -24.517 -18.920 47.465 1.00 74.56 142 GLY A CA 1
ATOM 1119 C C . GLY A 1 142 ? -25.105 -18.377 48.769 1.00 74.56 142 GLY A C 1
ATOM 1120 O O . GLY A 1 142 ? -25.315 -19.155 49.698 1.00 74.56 142 GLY A O 1
ATOM 1121 N N . THR A 1 143 ? -25.321 -17.061 48.885 1.00 73.44 143 THR A N 1
ATOM 1122 C CA . THR A 1 143 ? -25.605 -16.412 50.179 1.00 73.44 143 THR A CA 1
ATOM 1123 C C . THR A 1 143 ? -26.981 -15.770 50.300 1.00 73.44 143 THR A C 1
ATOM 1125 O O . THR A 1 143 ? -27.444 -15.595 51.428 1.00 73.44 143 THR A O 1
ATOM 1128 N N . VAL A 1 144 ? -27.646 -15.412 49.199 1.00 69.88 144 VAL A N 1
ATOM 1129 C CA . VAL A 1 144 ? -28.881 -14.614 49.245 1.00 69.88 144 VAL A CA 1
ATOM 1130 C C . VAL A 1 144 ? -29.965 -15.243 48.367 1.00 69.88 144 VAL A C 1
ATOM 1132 O O . VAL A 1 144 ? -29.748 -15.464 47.180 1.00 69.88 144 VAL A O 1
ATOM 1135 N N . GLU A 1 145 ? -31.154 -15.493 48.933 1.00 76.06 145 GLU A N 1
ATOM 1136 C CA . GLU A 1 145 ? -32.373 -15.713 48.139 1.00 76.06 145 GLU A CA 1
ATOM 1137 C C . GLU A 1 145 ? -32.710 -14.398 47.421 1.00 76.06 145 GLU A C 1
ATOM 1139 O O . GLU A 1 145 ? -33.268 -13.468 48.007 1.00 76.06 145 GLU A O 1
ATOM 1144 N N . ASP A 1 146 ? -32.262 -14.279 46.172 1.00 72.31 146 ASP A N 1
ATOM 1145 C CA . ASP A 1 146 ? -32.357 -13.045 45.398 1.00 72.31 146 ASP A CA 1
ATOM 1146 C C . ASP A 1 146 ? -33.778 -12.826 44.843 1.00 72.31 146 ASP A C 1
ATOM 1148 O O . ASP A 1 146 ? -34.290 -13.680 44.115 1.00 72.31 146 ASP A O 1
ATOM 1152 N N . PRO A 1 147 ? -34.410 -11.662 45.090 1.00 74.25 147 PRO A N 1
ATOM 1153 C CA . PRO A 1 147 ? -35.697 -11.285 44.499 1.00 74.25 147 PRO A CA 1
ATOM 1154 C C . PRO A 1 147 ? -35.640 -10.955 42.987 1.00 74.25 147 PRO A C 1
ATOM 1156 O O . PRO A 1 147 ? -36.581 -10.363 42.462 1.00 74.25 147 PRO A O 1
ATOM 1159 N N . GLY A 1 148 ? -34.567 -11.327 42.277 1.00 80.38 148 GLY A N 1
ATOM 1160 C CA . GLY A 1 148 ? -34.398 -11.176 40.825 1.00 80.38 148 GLY A CA 1
ATOM 1161 C C . GLY A 1 148 ? -33.483 -10.025 40.388 1.00 80.38 148 GLY A C 1
ATOM 1162 O O . GLY A 1 148 ? -33.212 -9.883 39.194 1.00 80.38 148 GLY A O 1
ATOM 1163 N N . LEU A 1 149 ? -32.963 -9.226 41.323 1.00 81.31 149 LEU A N 1
ATOM 1164 C CA . LEU A 1 149 ? -32.117 -8.070 41.015 1.00 81.31 149 LEU A CA 1
ATOM 1165 C C . LEU A 1 149 ? -30.739 -8.498 40.483 1.00 81.31 149 LEU A C 1
ATOM 1167 O O . LEU A 1 149 ? -30.215 -7.877 39.558 1.00 81.31 149 LEU A O 1
ATOM 1171 N N . LEU A 1 150 ? -30.154 -9.582 41.006 1.00 80.12 150 LEU A N 1
ATOM 1172 C CA . LEU A 1 150 ? -28.862 -10.094 40.527 1.00 80.12 150 LEU A CA 1
ATOM 1173 C C . LEU A 1 150 ? -28.958 -10.609 39.086 1.00 80.12 150 LEU A C 1
ATOM 1175 O O . LEU A 1 150 ? -27.977 -10.559 38.342 1.00 80.12 150 LEU A O 1
ATOM 1179 N N . SER A 1 151 ? -30.138 -11.081 38.679 1.00 81.19 151 SER A N 1
ATOM 1180 C CA . SER A 1 151 ? -30.397 -11.505 37.299 1.00 81.19 151 SER A CA 1
ATOM 1181 C C . SER A 1 151 ? -30.395 -10.318 36.334 1.00 81.19 151 SER A C 1
ATOM 1183 O O . SER A 1 151 ? -29.779 -10.394 35.271 1.00 81.19 151 SER A O 1
ATOM 1185 N N . GLU A 1 152 ? -31.017 -9.201 36.721 1.00 85.69 152 GLU A N 1
ATOM 1186 C CA . GLU A 1 152 ? -31.024 -7.969 35.926 1.00 85.69 152 GLU A CA 1
ATOM 1187 C C . GLU A 1 152 ? -29.613 -7.374 35.799 1.00 85.69 152 GLU A C 1
ATOM 1189 O O . GLU A 1 152 ? -29.164 -7.066 34.694 1.00 85.69 152 GLU A O 1
ATOM 1194 N N . ILE A 1 153 ? -28.857 -7.314 36.902 1.00 81.62 153 ILE A N 1
ATOM 1195 C CA . ILE A 1 153 ? -27.464 -6.841 36.881 1.00 81.62 153 ILE A CA 1
ATOM 1196 C C . ILE A 1 153 ? -26.601 -7.733 35.966 1.00 81.62 153 ILE A C 1
ATOM 1198 O O . ILE A 1 153 ? -25.796 -7.218 35.184 1.00 81.62 153 ILE A O 1
ATOM 1202 N N . ARG A 1 154 ? -26.786 -9.063 35.995 1.00 82.00 154 ARG A N 1
ATOM 1203 C CA . ARG A 1 154 ? -26.087 -9.982 35.079 1.00 82.00 154 ARG A CA 1
ATOM 1204 C C . ARG A 1 154 ? -26.429 -9.735 33.618 1.00 82.00 154 ARG A C 1
ATOM 1206 O O . ARG A 1 154 ? -25.525 -9.774 32.783 1.00 82.00 154 ARG A O 1
ATOM 1213 N N . ALA A 1 155 ? -27.696 -9.478 33.305 1.00 85.81 155 ALA A N 1
ATOM 1214 C CA . ALA A 1 155 ? -28.116 -9.176 31.943 1.00 85.81 155 ALA A CA 1
ATOM 1215 C C . ALA A 1 155 ? -27.411 -7.916 31.416 1.00 85.81 155 ALA A C 1
ATOM 1217 O O . ALA A 1 155 ? -26.801 -7.967 30.349 1.00 85.81 155 ALA A O 1
ATOM 1218 N N . VAL A 1 156 ? -27.389 -6.839 32.210 1.00 86.50 156 VAL A N 1
ATOM 1219 C CA . VAL A 1 156 ? -26.712 -5.580 31.854 1.00 86.50 156 VAL A CA 1
ATOM 1220 C C . VAL A 1 156 ? -25.208 -5.786 31.652 1.00 86.50 156 VAL A C 1
ATOM 1222 O O . VAL A 1 156 ? -24.630 -5.309 30.675 1.00 86.50 156 VAL A O 1
ATOM 1225 N N . MET A 1 157 ? -24.549 -6.529 32.544 1.00 83.69 157 MET A N 1
ATOM 1226 C CA . MET A 1 157 ? -23.107 -6.774 32.434 1.00 83.69 157 MET A CA 1
ATOM 1227 C C . MET A 1 157 ? -22.753 -7.672 31.246 1.00 83.69 157 MET A C 1
ATOM 1229 O O . MET A 1 157 ? -21.739 -7.440 30.582 1.00 83.69 157 MET A O 1
ATOM 1233 N N . LYS A 1 158 ? -23.603 -8.654 30.926 1.00 85.81 158 LYS A N 1
ATOM 1234 C CA . LYS A 1 158 ? -23.469 -9.474 29.718 1.00 85.81 158 LYS A CA 1
ATOM 1235 C C . LYS A 1 158 ? -23.629 -8.629 28.455 1.00 85.81 158 LYS A C 1
ATOM 1237 O O . LYS A 1 158 ? -22.782 -8.717 27.571 1.00 85.81 158 LYS A O 1
ATOM 1242 N N . GLU A 1 159 ? -24.660 -7.791 28.387 1.00 91.12 159 GLU A N 1
ATOM 1243 C CA . GLU A 1 159 ? -24.887 -6.892 27.252 1.00 91.12 159 GLU A CA 1
ATOM 1244 C C . GLU A 1 159 ? -23.695 -5.952 27.041 1.00 91.12 159 GLU A C 1
ATOM 1246 O O . GLU A 1 159 ? -23.186 -5.834 25.925 1.00 91.12 159 GLU A O 1
ATOM 1251 N N . ARG A 1 160 ? -23.171 -5.363 28.124 1.00 88.00 160 ARG A N 1
ATOM 1252 C CA . ARG A 1 160 ? -21.972 -4.516 28.085 1.00 88.00 160 ARG A CA 1
ATOM 1253 C C . ARG A 1 160 ? -20.745 -5.271 27.568 1.00 88.00 160 ARG A C 1
ATOM 1255 O O . ARG A 1 160 ? -19.993 -4.731 26.759 1.00 88.00 160 ARG A O 1
ATOM 1262 N N . ARG A 1 161 ? -20.538 -6.516 28.007 1.00 87.69 161 ARG A N 1
ATOM 1263 C CA . ARG A 1 161 ? -19.435 -7.371 27.537 1.00 87.69 161 ARG A CA 1
ATOM 1264 C C . ARG A 1 161 ? -19.558 -7.672 26.046 1.00 87.69 161 ARG A C 1
ATOM 1266 O O . ARG A 1 161 ? -18.566 -7.631 25.327 1.00 87.69 161 ARG A O 1
ATOM 1273 N N . GLU A 1 162 ? -20.763 -7.969 25.574 1.00 93.25 162 GLU A N 1
ATOM 1274 C CA . GLU A 1 162 ? -21.010 -8.195 24.151 1.00 93.25 162 GLU A CA 1
ATOM 1275 C C . GLU A 1 162 ? -20.820 -6.920 23.325 1.00 93.25 162 GLU A C 1
ATOM 1277 O O . GLU A 1 162 ? -20.231 -6.988 22.252 1.00 93.25 162 GLU A O 1
ATOM 1282 N N . ALA A 1 163 ? -21.271 -5.763 23.817 1.00 90.56 163 ALA A N 1
ATOM 1283 C CA . ALA A 1 163 ? -21.036 -4.477 23.166 1.00 90.56 163 ALA A CA 1
ATOM 1284 C C . ALA A 1 163 ? -19.535 -4.188 23.029 1.00 90.56 163 ALA A C 1
ATOM 1286 O O . ALA A 1 163 ? -19.071 -3.902 21.930 1.00 90.56 163 ALA A O 1
ATOM 1287 N N . SER A 1 164 ? -18.768 -4.390 24.104 1.00 89.00 164 SER A N 1
ATOM 1288 C CA . SER A 1 164 ? -17.310 -4.235 24.084 1.00 89.00 164 SER A CA 1
ATOM 1289 C C . SER A 1 164 ? -16.626 -5.189 23.096 1.00 89.00 164 SER A C 1
ATOM 1291 O O . SER A 1 164 ? -15.734 -4.766 22.368 1.00 89.00 164 SER A O 1
ATOM 1293 N N . ARG A 1 165 ? -17.073 -6.450 22.996 1.00 94.56 165 ARG A N 1
ATOM 1294 C CA . ARG A 1 165 ? -16.556 -7.390 21.982 1.00 94.56 165 ARG A CA 1
ATOM 1295 C C . ARG A 1 165 ? -16.866 -6.937 20.558 1.00 94.56 165 ARG A C 1
ATOM 1297 O O . ARG A 1 165 ? -15.999 -7.022 19.701 1.00 94.56 165 ARG A O 1
ATOM 1304 N N . ARG A 1 166 ? -18.078 -6.429 20.303 1.00 97.69 166 ARG A N 1
ATOM 1305 C CA . ARG A 1 166 ? -18.452 -5.898 18.979 1.00 97.69 166 ARG A CA 1
ATOM 1306 C C . ARG A 1 166 ? -17.580 -4.706 18.588 1.00 97.69 166 ARG A C 1
ATOM 1308 O O . ARG A 1 166 ? -17.197 -4.614 17.429 1.00 97.69 166 ARG A O 1
ATOM 1315 N N . GLU A 1 167 ? -17.276 -3.815 19.529 1.00 95.12 167 GLU A N 1
ATOM 1316 C CA . GLU A 1 167 ? -16.370 -2.683 19.297 1.00 95.12 167 GLU A CA 1
ATOM 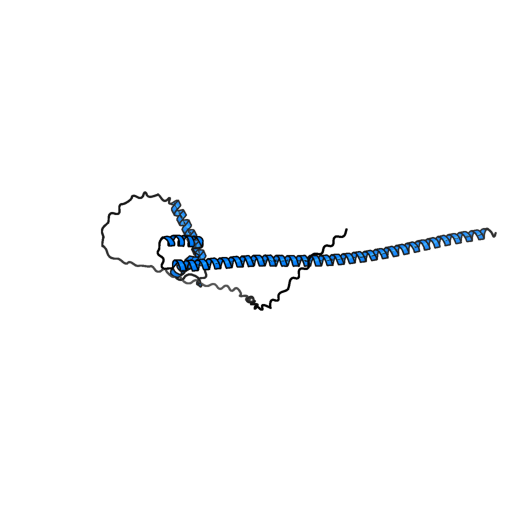1317 C C . GLU A 1 167 ? -14.947 -3.155 18.976 1.00 95.12 167 GLU A C 1
ATOM 1319 O O . GLU A 1 167 ? -14.350 -2.684 18.011 1.00 95.12 167 GLU A O 1
ATOM 1324 N N . GLU A 1 168 ? -14.423 -4.128 19.726 1.00 96.12 168 GLU A N 1
ATOM 1325 C CA . GLU A 1 168 ? -13.102 -4.708 19.462 1.00 96.12 168 GLU A CA 1
ATOM 1326 C C . GLU A 1 168 ? -13.045 -5.401 18.091 1.00 96.12 168 GLU A C 1
ATOM 1328 O O . GLU A 1 168 ? -12.109 -5.184 17.320 1.00 96.12 168 GLU A O 1
ATOM 1333 N N . ASP A 1 169 ? -14.067 -6.185 17.746 1.00 98.00 169 ASP A N 1
ATOM 1334 C CA . ASP A 1 169 ? -14.166 -6.848 16.445 1.00 98.00 169 ASP A CA 1
ATOM 1335 C C . ASP A 1 169 ? -14.271 -5.831 15.297 1.00 98.00 169 ASP A C 1
ATOM 1337 O O . ASP A 1 169 ? -13.659 -6.017 14.242 1.00 98.00 169 ASP A O 1
ATOM 1341 N N . GLN A 1 170 ? -15.003 -4.728 15.493 1.00 98.06 170 GLN A N 1
ATOM 1342 C CA . GLN A 1 170 ? -15.062 -3.629 14.527 1.00 98.06 170 GLN A CA 1
ATOM 1343 C C . GLN A 1 170 ? -13.706 -2.943 14.364 1.00 98.06 170 GLN A C 1
ATOM 1345 O O . GLN A 1 170 ? -13.303 -2.695 13.229 1.00 98.06 170 GLN A O 1
ATOM 1350 N N . ALA A 1 171 ? -12.985 -2.682 15.457 1.00 97.31 171 ALA A N 1
ATOM 1351 C CA . ALA A 1 171 ? -11.651 -2.092 15.406 1.00 97.31 171 ALA A CA 1
ATOM 1352 C C . ALA A 1 171 ? -10.659 -3.003 14.664 1.00 97.31 171 ALA A C 1
ATOM 1354 O O . ALA A 1 171 ? -9.952 -2.545 13.770 1.00 97.31 171 ALA A O 1
ATOM 1355 N N . ARG A 1 172 ? -10.673 -4.314 14.944 1.00 98.25 172 ARG A N 1
ATOM 1356 C CA . ARG A 1 172 ? -9.854 -5.303 14.218 1.00 98.25 172 ARG A CA 1
ATOM 1357 C C . ARG A 1 172 ? -10.200 -5.360 12.731 1.00 98.25 172 ARG A C 1
ATOM 1359 O O . ARG A 1 172 ? -9.320 -5.497 11.885 1.00 98.25 172 ARG A O 1
ATOM 1366 N N . MET A 1 173 ? -11.485 -5.261 12.395 1.00 98.19 173 MET A N 1
ATOM 1367 C CA . MET A 1 173 ? -11.929 -5.232 11.003 1.00 98.19 173 MET A CA 1
ATOM 1368 C C . MET A 1 173 ? -11.491 -3.948 10.295 1.00 98.19 173 MET A C 1
ATOM 1370 O O . MET A 1 173 ? -11.088 -4.006 9.135 1.00 98.19 173 MET A O 1
ATOM 1374 N N . GLN A 1 174 ? -11.545 -2.804 10.979 1.00 98.06 174 GLN A N 1
ATOM 1375 C CA . GLN A 1 174 ? -11.029 -1.536 10.466 1.00 98.06 174 GLN A CA 1
ATOM 1376 C C . GLN A 1 174 ? -9.523 -1.620 10.208 1.00 98.06 174 GLN A C 1
ATOM 1378 O O . GLN A 1 174 ? -9.103 -1.334 9.092 1.00 98.06 174 GLN A O 1
ATOM 1383 N N . GLU A 1 175 ? -8.740 -2.120 11.166 1.00 98.38 175 GLU A N 1
ATOM 1384 C CA . GLU A 1 175 ? -7.296 -2.337 11.006 1.00 98.38 175 GLU A CA 1
ATOM 1385 C C . GLU A 1 175 ? -6.991 -3.241 9.801 1.00 98.38 175 GLU A C 1
ATOM 1387 O O . GLU A 1 175 ? -6.180 -2.904 8.936 1.00 98.38 175 GLU A O 1
ATOM 1392 N N . HIS A 1 176 ? -7.695 -4.369 9.679 1.00 98.12 176 HIS A N 1
ATOM 1393 C CA . HIS A 1 176 ? -7.537 -5.266 8.536 1.00 98.12 176 HIS A CA 1
ATOM 1394 C C . HIS A 1 176 ? -7.875 -4.576 7.203 1.00 98.12 176 HIS A C 1
ATOM 1396 O O . HIS A 1 176 ? -7.172 -4.756 6.205 1.00 98.12 176 HIS A O 1
ATOM 1402 N N . ASN A 1 177 ? -8.941 -3.773 7.170 1.00 98.19 177 ASN A N 1
ATOM 1403 C CA . ASN A 1 177 ? -9.336 -3.028 5.978 1.00 98.19 177 ASN A CA 1
ATOM 1404 C C . ASN A 1 177 ? -8.303 -1.957 5.601 1.00 98.19 177 ASN A C 1
ATOM 1406 O O . ASN A 1 177 ? -8.033 -1.776 4.414 1.00 98.19 177 ASN A O 1
ATOM 1410 N N . GLU A 1 178 ? -7.695 -1.284 6.579 1.00 98.44 178 GLU A N 1
ATOM 1411 C CA . GLU A 1 178 ? -6.615 -0.319 6.355 1.00 98.44 178 GLU A CA 1
ATOM 1412 C C . GLU A 1 178 ? -5.372 -0.993 5.770 1.00 98.44 178 GLU A C 1
ATOM 1414 O O . GLU A 1 178 ? -4.848 -0.534 4.753 1.00 98.44 178 GLU A O 1
ATOM 1419 N N . ILE A 1 179 ? -4.950 -2.129 6.335 1.00 98.25 179 ILE A N 1
ATOM 1420 C CA . ILE A 1 179 ? -3.831 -2.925 5.805 1.00 98.25 179 ILE A CA 1
ATOM 1421 C C . ILE A 1 179 ? -4.123 -3.360 4.363 1.00 98.25 179 ILE A C 1
ATOM 1423 O O . ILE A 1 179 ? -3.272 -3.234 3.479 1.00 98.25 179 ILE A O 1
ATOM 1427 N N . HIS A 1 180 ? -5.341 -3.835 4.092 1.00 97.88 180 HIS A N 1
ATOM 1428 C CA . HIS A 1 180 ? -5.746 -4.236 2.748 1.00 97.88 180 HIS A CA 1
ATOM 1429 C C . HIS A 1 180 ? -5.742 -3.054 1.763 1.00 97.88 180 HIS A C 1
ATOM 1431 O O . HIS A 1 180 ? -5.299 -3.198 0.618 1.00 97.88 180 HIS A O 1
ATOM 1437 N N . ALA A 1 181 ? -6.206 -1.877 2.192 1.00 98.12 181 ALA A N 1
ATOM 1438 C CA . ALA A 1 181 ? -6.183 -0.662 1.383 1.00 98.12 181 ALA A CA 1
ATOM 1439 C C . ALA A 1 181 ? -4.745 -0.236 1.048 1.00 98.12 181 ALA A C 1
ATOM 1441 O O . ALA A 1 181 ? -4.439 0.001 -0.122 1.00 98.12 181 ALA A O 1
ATOM 1442 N N . GLN A 1 182 ? -3.845 -0.238 2.036 1.00 98.38 182 GLN A N 1
ATOM 1443 C CA . GLN A 1 182 ? -2.423 0.067 1.839 1.00 98.38 182 GLN A CA 1
ATOM 1444 C C . GLN A 1 182 ? -1.753 -0.919 0.876 1.00 98.38 182 GLN A C 1
ATOM 1446 O O . GLN A 1 182 ? -1.042 -0.513 -0.043 1.00 98.38 182 GLN A O 1
ATOM 1451 N N . MET A 1 183 ? -2.014 -2.219 1.033 1.00 98.25 183 MET A N 1
ATOM 1452 C CA . MET A 1 183 ? -1.471 -3.244 0.139 1.00 98.25 183 MET A CA 1
ATOM 1453 C C . MET A 1 183 ? -1.985 -3.075 -1.296 1.00 98.25 183 MET A C 1
ATOM 1455 O O . MET A 1 183 ? -1.219 -3.201 -2.252 1.00 98.25 183 MET A O 1
ATOM 1459 N N . THR A 1 184 ? -3.268 -2.742 -1.454 1.00 98.44 184 THR A N 1
ATOM 1460 C CA . THR A 1 184 ? -3.873 -2.469 -2.765 1.00 98.44 184 THR A CA 1
ATOM 1461 C C . THR A 1 184 ? -3.228 -1.254 -3.430 1.00 98.44 184 THR A C 1
ATOM 1463 O O . THR A 1 184 ? -2.903 -1.312 -4.616 1.00 98.44 184 THR A O 1
ATOM 1466 N N . GLN A 1 185 ? -3.000 -0.175 -2.677 1.00 98.44 185 GLN A N 1
ATOM 1467 C CA . GLN A 1 185 ? -2.316 1.018 -3.174 1.00 98.44 185 GLN A CA 1
ATOM 1468 C C . GLN A 1 185 ? -0.878 0.698 -3.611 1.00 98.44 185 GLN A C 1
ATOM 1470 O O . GLN A 1 185 ? -0.495 1.017 -4.734 1.00 98.44 185 GLN A O 1
ATOM 1475 N N . CYS A 1 186 ? -0.112 -0.006 -2.776 1.00 98.56 186 CYS A N 1
ATOM 1476 C CA . CYS A 1 186 ? 1.259 -0.408 -3.096 1.00 98.56 186 CYS A CA 1
ATOM 1477 C C . CYS A 1 186 ? 1.326 -1.260 -4.379 1.00 98.56 186 CYS A C 1
ATOM 1479 O O . CYS A 1 186 ? 2.174 -1.039 -5.245 1.00 98.56 186 CYS A O 1
ATOM 1481 N N . ALA A 1 187 ? 0.382 -2.188 -4.565 1.00 98.50 187 ALA A N 1
ATOM 1482 C CA . ALA A 1 187 ? 0.293 -2.978 -5.791 1.00 98.50 187 ALA A CA 1
ATOM 1483 C C . ALA A 1 187 ? -0.003 -2.117 -7.035 1.00 98.50 187 ALA A C 1
ATOM 1485 O O . ALA A 1 187 ? 0.529 -2.387 -8.116 1.00 98.50 187 ALA A O 1
ATOM 1486 N N . GLN A 1 188 ? -0.832 -1.076 -6.903 1.00 98.56 188 GLN A N 1
ATOM 1487 C CA . GLN A 1 188 ? -1.113 -0.138 -7.993 1.00 98.56 188 GLN A CA 1
ATOM 1488 C C . GLN A 1 188 ? 0.113 0.706 -8.350 1.00 98.56 188 GLN A C 1
ATOM 1490 O O . GLN A 1 188 ? 0.417 0.846 -9.534 1.00 98.56 188 GLN A O 1
ATOM 1495 N N . GLU A 1 189 ? 0.835 1.217 -7.354 1.00 98.50 189 GLU A N 1
ATOM 1496 C CA . GLU A 1 189 ? 2.075 1.978 -7.550 1.00 98.50 189 GLU A CA 1
ATOM 1497 C C . GLU A 1 189 ? 3.146 1.122 -8.237 1.00 98.50 189 GLU A C 1
ATOM 1499 O O . GLU A 1 189 ? 3.743 1.546 -9.229 1.00 98.50 189 GLU A O 1
ATOM 1504 N N . LEU A 1 190 ? 3.322 -0.128 -7.794 1.00 98.50 190 LEU A N 1
ATOM 1505 C CA . LEU A 1 190 ? 4.244 -1.070 -8.429 1.00 98.50 190 LEU A CA 1
ATOM 1506 C C . LEU A 1 190 ? 3.876 -1.320 -9.896 1.00 98.50 190 LEU A C 1
ATOM 1508 O O . LEU A 1 190 ? 4.746 -1.306 -10.767 1.00 98.50 190 LEU A O 1
ATOM 1512 N N . ARG A 1 191 ? 2.586 -1.524 -10.187 1.00 98.56 191 ARG A N 1
ATOM 1513 C CA . ARG A 1 191 ? 2.106 -1.711 -11.560 1.00 98.56 191 ARG A CA 1
ATOM 1514 C C . ARG A 1 191 ? 2.403 -0.489 -12.431 1.00 98.56 191 ARG A C 1
ATOM 1516 O O . ARG A 1 191 ? 2.909 -0.655 -13.536 1.00 98.56 191 ARG A O 1
ATOM 1523 N N . GLN A 1 192 ? 2.128 0.717 -11.936 1.00 98.62 192 GLN A N 1
ATOM 1524 C CA . GLN A 1 192 ? 2.427 1.956 -12.662 1.00 98.62 192 GLN A CA 1
ATOM 1525 C C . GLN A 1 192 ? 3.928 2.094 -12.946 1.00 98.62 192 GLN A C 1
ATOM 1527 O O . GLN A 1 192 ? 4.303 2.451 -14.064 1.00 98.62 192 GLN A O 1
ATOM 1532 N N . GLY A 1 193 ? 4.781 1.742 -11.978 1.00 98.50 193 GLY A N 1
ATOM 1533 C CA . GLY A 1 193 ? 6.233 1.729 -12.159 1.00 98.50 193 GLY A CA 1
ATOM 1534 C C . GLY A 1 193 ? 6.698 0.732 -13.226 1.00 98.50 193 GLY A C 1
ATOM 1535 O O . GLY A 1 193 ? 7.569 1.053 -14.034 1.00 98.50 193 GLY A O 1
ATOM 1536 N N . ILE A 1 194 ? 6.086 -0.455 -13.292 1.00 98.50 194 ILE A N 1
ATOM 1537 C CA . ILE A 1 194 ? 6.361 -1.440 -14.352 1.00 98.50 194 ILE A CA 1
ATOM 1538 C C . ILE A 1 194 ? 5.938 -0.896 -15.724 1.00 98.50 194 ILE A C 1
ATOM 1540 O O . ILE A 1 194 ? 6.706 -0.997 -16.681 1.00 98.50 194 ILE A O 1
ATOM 1544 N N . ASP A 1 195 ? 4.757 -0.282 -15.822 1.00 98.56 195 ASP A N 1
ATOM 1545 C CA . ASP A 1 195 ? 4.252 0.296 -17.073 1.00 98.56 195 ASP A CA 1
ATOM 1546 C C . ASP A 1 195 ? 5.119 1.478 -17.553 1.00 98.56 195 ASP A C 1
ATOM 1548 O O . ASP A 1 195 ? 5.275 1.712 -18.754 1.00 98.56 195 ASP A O 1
ATOM 1552 N N . GLU A 1 196 ? 5.696 2.255 -16.634 1.00 98.69 196 GLU A N 1
ATOM 1553 C CA . GLU A 1 196 ? 6.674 3.299 -16.955 1.00 98.69 196 GLU A CA 1
ATOM 1554 C C . GLU A 1 196 ? 8.008 2.719 -17.428 1.00 98.69 196 GLU A C 1
ATOM 1556 O O . GLU A 1 196 ? 8.525 3.131 -18.469 1.00 98.69 196 GLU A O 1
ATOM 1561 N N . LEU A 1 197 ? 8.537 1.718 -16.722 1.00 98.44 197 LEU A N 1
ATOM 1562 C CA . LEU A 1 197 ? 9.763 1.035 -17.125 1.00 98.44 197 LEU A CA 1
ATOM 1563 C C . LEU A 1 197 ? 9.624 0.417 -18.522 1.00 98.44 197 LEU A C 1
ATOM 1565 O O . LEU A 1 197 ? 10.527 0.563 -19.344 1.00 98.44 197 LEU A O 1
ATOM 1569 N N . ALA A 1 198 ? 8.488 -0.220 -18.815 1.00 98.62 198 ALA A N 1
ATOM 1570 C CA . ALA A 1 198 ? 8.202 -0.793 -20.127 1.00 98.62 198 ALA A CA 1
ATOM 1571 C C . ALA A 1 198 ? 8.248 0.267 -21.240 1.00 98.62 198 ALA A C 1
ATOM 1573 O O . ALA A 1 198 ? 8.912 0.060 -22.257 1.00 98.62 198 ALA A O 1
ATOM 1574 N N . ARG A 1 199 ? 7.624 1.434 -21.020 1.00 98.62 199 ARG A N 1
ATOM 1575 C CA . ARG A 1 199 ? 7.677 2.569 -21.960 1.00 98.62 199 ARG A CA 1
ATOM 1576 C C . ARG A 1 199 ? 9.103 3.076 -22.172 1.00 98.62 199 ARG A C 1
ATOM 1578 O O . ARG A 1 199 ? 9.498 3.334 -23.307 1.00 98.62 199 ARG A O 1
ATOM 1585 N N . ASN A 1 200 ? 9.892 3.185 -21.105 1.00 98.50 200 ASN A N 1
ATOM 1586 C CA . ASN A 1 200 ? 11.284 3.634 -21.196 1.00 98.50 200 ASN A CA 1
ATOM 1587 C C . ASN A 1 200 ? 12.158 2.638 -21.975 1.00 98.50 200 ASN A C 1
ATOM 1589 O O . ASN A 1 200 ? 12.986 3.041 -22.794 1.00 98.50 200 ASN A O 1
ATOM 1593 N N . VAL A 1 201 ? 11.955 1.334 -21.762 1.00 98.56 201 VAL A N 1
ATOM 1594 C CA . VAL A 1 201 ? 12.636 0.279 -22.528 1.00 98.56 201 VAL A CA 1
ATOM 1595 C C . VAL A 1 201 ? 12.263 0.360 -24.007 1.00 98.56 201 VAL A C 1
ATOM 1597 O O . VAL A 1 201 ? 13.149 0.298 -24.856 1.00 98.56 201 VAL A O 1
ATOM 1600 N N . GLU A 1 202 ? 10.985 0.554 -24.332 1.00 98.62 202 GLU A N 1
ATOM 1601 C CA . GLU A 1 202 ? 10.534 0.697 -25.718 1.00 98.62 202 GLU A CA 1
ATOM 1602 C C . GLU A 1 202 ? 11.176 1.908 -26.414 1.00 98.62 202 GLU A C 1
ATOM 1604 O O . GLU A 1 202 ? 11.702 1.778 -27.522 1.00 98.62 202 GLU A O 1
ATOM 1609 N N . GLN A 1 203 ? 11.229 3.064 -25.746 1.00 98.44 203 GLN A N 1
ATOM 1610 C CA . GLN A 1 203 ? 11.918 4.251 -26.267 1.00 98.44 203 GLN A CA 1
ATOM 1611 C C . GLN A 1 203 ? 13.416 4.003 -26.487 1.00 98.44 203 GLN A C 1
ATOM 1613 O O . GLN A 1 203 ? 13.972 4.401 -27.513 1.00 98.44 203 GLN A O 1
ATOM 1618 N N . CYS A 1 204 ? 14.072 3.304 -25.558 1.00 98.44 204 CYS A N 1
ATOM 1619 C CA . CYS A 1 204 ? 15.476 2.926 -25.698 1.00 98.44 204 CYS A CA 1
ATOM 1620 C C . CYS A 1 204 ? 15.693 2.025 -26.924 1.00 98.44 204 CYS A C 1
ATOM 1622 O O . CYS A 1 204 ? 16.584 2.288 -27.734 1.00 98.44 204 CYS A O 1
ATOM 1624 N N . LEU A 1 205 ? 14.838 1.016 -27.122 1.00 98.50 205 LEU A N 1
ATOM 1625 C CA . LEU A 1 205 ? 14.896 0.127 -28.286 1.00 98.50 205 LEU A CA 1
ATOM 1626 C C . LEU A 1 205 ? 14.698 0.884 -29.605 1.00 98.50 205 LEU A C 1
ATOM 1628 O O . LEU A 1 205 ? 15.424 0.635 -30.569 1.00 98.50 205 LEU A O 1
ATOM 1632 N N . GLN A 1 206 ? 13.774 1.847 -29.652 1.00 98.44 206 GLN A N 1
ATOM 1633 C CA . GLN A 1 206 ? 13.597 2.721 -30.817 1.00 98.44 206 GLN A CA 1
ATOM 1634 C C . GLN A 1 206 ? 14.853 3.562 -31.096 1.00 98.44 206 GLN A C 1
ATOM 1636 O O . GLN A 1 206 ? 15.265 3.706 -32.253 1.00 98.44 206 GLN A O 1
ATOM 1641 N N . GLY A 1 207 ? 15.498 4.071 -30.043 1.00 98.31 207 GLY A N 1
ATOM 1642 C CA . GLY A 1 207 ? 16.772 4.782 -30.136 1.00 98.31 207 GLY A CA 1
ATOM 1643 C C . GLY A 1 207 ? 17.891 3.905 -30.705 1.00 98.31 207 GLY A C 1
ATOM 1644 O O . GLY A 1 207 ? 18.562 4.307 -31.656 1.00 98.31 207 GLY A O 1
ATOM 1645 N N . VAL A 1 208 ? 18.044 2.681 -30.189 1.00 98.38 208 VAL A N 1
ATOM 1646 C CA . VAL A 1 208 ? 19.024 1.695 -30.683 1.00 98.38 208 VAL A CA 1
ATOM 1647 C C . VAL A 1 208 ? 18.768 1.350 -32.150 1.00 98.38 208 VAL A C 1
ATOM 1649 O O . VAL A 1 208 ? 19.708 1.336 -32.943 1.00 98.38 208 VAL A O 1
ATOM 1652 N N . ASN A 1 209 ? 17.510 1.138 -32.542 1.00 98.31 209 ASN A N 1
ATOM 1653 C CA . ASN A 1 209 ? 17.151 0.861 -33.933 1.00 98.31 209 ASN A CA 1
ATOM 1654 C C . ASN A 1 209 ? 17.513 2.034 -34.862 1.00 98.31 209 ASN A C 1
ATOM 1656 O O . ASN A 1 209 ? 18.114 1.839 -35.916 1.00 98.31 209 ASN A O 1
ATOM 1660 N N . THR A 1 210 ? 17.212 3.266 -34.445 1.00 98.38 210 THR A N 1
ATOM 1661 C CA . THR A 1 210 ? 17.565 4.480 -35.202 1.00 98.38 210 THR A CA 1
ATOM 1662 C C . THR A 1 210 ? 19.080 4.621 -35.350 1.00 98.38 210 THR A C 1
ATOM 1664 O O . THR A 1 210 ? 19.583 4.955 -36.423 1.00 98.38 210 THR A O 1
ATOM 1667 N N . TYR A 1 211 ? 19.827 4.340 -34.282 1.00 98.38 211 TYR A N 1
ATOM 1668 C CA . TYR A 1 211 ? 21.284 4.343 -34.316 1.00 98.38 211 TYR A CA 1
ATOM 1669 C C . TYR A 1 211 ? 21.836 3.272 -35.268 1.00 98.38 211 TYR A C 1
ATOM 1671 O O . TYR A 1 211 ? 22.707 3.583 -36.079 1.00 98.38 211 TYR A O 1
ATOM 1679 N N . GLY A 1 212 ? 21.278 2.057 -35.245 1.00 98.50 212 GLY A N 1
ATOM 1680 C CA . GLY A 1 212 ? 21.617 0.987 -36.187 1.00 98.50 212 GLY A CA 1
ATOM 1681 C C . GLY A 1 212 ? 21.423 1.410 -37.645 1.00 98.50 212 GLY A C 1
ATOM 1682 O O . GLY A 1 212 ? 22.358 1.334 -38.436 1.00 98.50 212 GLY A O 1
ATOM 1683 N N . GLN A 1 213 ? 20.269 1.994 -37.979 1.00 98.44 213 GLN A N 1
ATOM 1684 C CA . GLN A 1 213 ? 20.001 2.512 -39.329 1.00 98.44 213 GLN A CA 1
ATOM 1685 C C . GLN A 1 213 ? 21.000 3.594 -39.767 1.00 98.44 213 GLN A C 1
ATOM 1687 O O . GLN A 1 213 ? 21.356 3.689 -40.944 1.00 98.44 213 GLN A O 1
ATOM 1692 N N . ASN A 1 214 ? 21.455 4.435 -38.836 1.00 98.38 214 ASN A N 1
ATOM 1693 C CA . ASN A 1 214 ? 22.468 5.446 -39.128 1.00 98.38 214 ASN A CA 1
ATOM 1694 C C . ASN A 1 214 ? 23.847 4.824 -39.378 1.00 98.38 214 ASN A C 1
ATOM 1696 O O . ASN A 1 214 ? 24.558 5.297 -40.266 1.00 98.38 214 ASN A O 1
ATOM 1700 N N . LEU A 1 215 ? 24.214 3.771 -38.639 1.00 98.38 215 LEU A N 1
ATOM 1701 C CA . LEU A 1 215 ? 25.442 3.015 -38.889 1.00 98.38 215 LEU A CA 1
ATOM 1702 C C . LEU A 1 215 ? 25.410 2.329 -40.255 1.00 98.38 215 LEU A C 1
ATOM 1704 O O . LEU A 1 215 ? 26.386 2.439 -40.992 1.00 98.38 215 LEU A O 1
ATOM 1708 N N . ASP A 1 216 ? 24.287 1.718 -40.633 1.00 98.50 216 ASP A N 1
ATOM 1709 C CA . ASP A 1 216 ? 24.128 1.095 -41.952 1.00 98.50 216 ASP A CA 1
ATOM 1710 C C . ASP A 1 216 ? 24.302 2.124 -43.078 1.00 98.50 216 ASP A C 1
ATOM 1712 O O . ASP A 1 216 ? 25.029 1.896 -44.046 1.00 98.50 216 ASP A O 1
ATOM 1716 N N . ARG A 1 217 ? 23.703 3.312 -42.929 1.00 98.44 217 ARG A N 1
ATOM 1717 C CA . ARG A 1 217 ? 23.889 4.424 -43.879 1.00 98.44 217 ARG A CA 1
ATOM 1718 C C . ARG A 1 217 ? 25.335 4.905 -43.939 1.00 98.44 217 ARG A C 1
ATOM 1720 O O . ARG A 1 217 ? 25.814 5.269 -45.012 1.00 98.44 217 ARG A O 1
ATOM 1727 N N . LEU A 1 218 ? 26.021 4.961 -42.799 1.00 98.25 218 LEU A N 1
ATOM 1728 C CA . LEU A 1 218 ? 27.424 5.362 -42.746 1.00 98.25 218 LEU A CA 1
ATOM 1729 C C . LEU A 1 218 ? 28.317 4.322 -43.433 1.00 98.25 218 LEU A C 1
ATOM 1731 O O . LEU A 1 218 ? 29.205 4.704 -44.191 1.00 98.25 218 LEU A O 1
ATOM 1735 N N . ALA A 1 219 ? 28.045 3.034 -43.220 1.00 98.25 219 ALA A N 1
ATOM 1736 C CA . ALA A 1 219 ? 28.739 1.938 -43.883 1.00 98.25 219 ALA A CA 1
ATOM 1737 C C . ALA A 1 219 ? 28.559 2.006 -45.408 1.00 98.25 219 ALA A C 1
ATOM 1739 O O . ALA A 1 219 ? 29.551 2.005 -46.133 1.00 98.25 219 ALA A O 1
ATOM 1740 N N . GLN A 1 220 ? 27.325 2.199 -45.890 1.00 98.38 220 GLN A N 1
ATOM 1741 C CA . GLN A 1 220 ? 27.030 2.367 -47.322 1.00 98.38 220 GLN A CA 1
ATOM 1742 C C . GLN A 1 220 ? 27.797 3.538 -47.951 1.00 98.38 220 GLN A C 1
ATOM 1744 O O . GLN A 1 220 ? 28.374 3.399 -49.029 1.00 98.38 220 GLN A O 1
ATOM 1749 N N . LYS A 1 221 ? 27.855 4.690 -47.268 1.00 98.31 221 LYS A N 1
ATOM 1750 C CA . LYS A 1 221 ? 28.666 5.833 -47.722 1.00 98.31 221 LYS A CA 1
ATOM 1751 C C . LYS A 1 221 ? 30.159 5.512 -47.738 1.00 98.31 221 LYS A C 1
ATOM 1753 O O . LYS A 1 221 ? 30.867 5.945 -48.640 1.00 98.31 221 LYS A O 1
ATOM 1758 N N . GLY A 1 222 ? 30.643 4.759 -46.751 1.00 98.12 222 GLY A N 1
ATOM 1759 C CA . GLY A 1 222 ? 32.022 4.276 -46.722 1.00 98.12 222 GLY A CA 1
ATOM 1760 C C . GLY A 1 222 ? 32.356 3.403 -47.934 1.00 98.12 222 GLY A C 1
ATOM 1761 O O . GLY A 1 222 ? 33.395 3.599 -48.559 1.00 98.12 222 GLY A O 1
ATOM 1762 N N . GLU A 1 223 ? 31.456 2.493 -48.310 1.00 98.31 223 GLU A N 1
ATOM 1763 C CA . GLU A 1 223 ? 31.602 1.639 -49.497 1.00 98.31 223 GLU A CA 1
ATOM 1764 C C . GLU A 1 223 ? 31.559 2.429 -50.813 1.00 98.31 223 GLU A C 1
ATOM 1766 O O . GLU A 1 223 ? 32.274 2.104 -51.759 1.00 98.31 223 GLU A O 1
ATOM 1771 N N . GLU A 1 224 ? 30.729 3.470 -50.904 1.00 98.06 224 GLU A N 1
ATOM 1772 C CA . GLU A 1 224 ? 30.708 4.393 -52.046 1.00 98.06 224 GLU A CA 1
ATOM 1773 C C . GLU A 1 224 ? 32.041 5.135 -52.196 1.00 98.06 224 GLU A C 1
ATOM 1775 O O . GLU A 1 224 ? 32.665 5.061 -53.251 1.00 98.06 224 GLU A O 1
ATOM 1780 N N . ILE A 1 225 ? 32.545 5.737 -51.114 1.00 98.19 225 ILE A N 1
ATOM 1781 C CA . ILE A 1 225 ? 33.837 6.441 -51.115 1.00 98.19 225 ILE A CA 1
ATOM 1782 C C . ILE A 1 225 ? 34.989 5.498 -51.492 1.00 98.19 225 ILE A C 1
ATOM 1784 O O . ILE A 1 225 ? 35.909 5.896 -52.214 1.00 98.19 225 ILE A O 1
ATOM 1788 N N . ALA A 1 226 ? 34.958 4.250 -51.016 1.00 97.69 226 ALA A N 1
ATOM 1789 C CA . ALA A 1 226 ? 35.959 3.246 -51.367 1.00 97.69 226 ALA A CA 1
ATOM 1790 C C . ALA A 1 226 ? 35.942 2.933 -52.873 1.00 97.69 226 ALA A C 1
ATOM 1792 O O . ALA A 1 226 ? 36.994 2.960 -53.512 1.00 97.69 226 ALA A O 1
ATOM 1793 N N . ARG A 1 227 ? 34.752 2.729 -53.457 1.00 98.06 227 ARG A N 1
ATOM 1794 C CA . ARG A 1 227 ? 34.584 2.512 -54.904 1.00 98.06 227 ARG A CA 1
ATOM 1795 C C . ARG A 1 227 ? 35.065 3.701 -55.734 1.00 98.06 227 ARG A C 1
ATOM 1797 O O . ARG A 1 227 ? 35.822 3.498 -56.681 1.00 98.06 227 ARG A O 1
ATOM 1804 N N . ASP A 1 228 ? 34.694 4.922 -55.356 1.00 97.50 228 ASP A N 1
ATOM 1805 C CA . ASP A 1 228 ? 35.131 6.143 -56.047 1.00 97.50 228 ASP A CA 1
ATOM 1806 C C . ASP A 1 228 ? 36.659 6.296 -56.008 1.00 97.50 228 ASP A C 1
ATOM 1808 O O . ASP A 1 228 ? 37.297 6.697 -56.987 1.00 97.50 228 ASP A O 1
ATOM 1812 N N . THR A 1 229 ? 37.267 5.944 -54.871 1.00 97.75 229 THR A N 1
ATOM 1813 C CA . THR A 1 229 ? 38.723 5.957 -54.697 1.00 97.75 229 THR A CA 1
ATOM 1814 C C . THR A 1 229 ? 39.393 4.948 -55.626 1.00 97.75 229 THR A C 1
ATOM 1816 O O . THR A 1 229 ? 40.350 5.305 -56.321 1.00 97.75 229 THR A O 1
ATOM 1819 N N . ASP A 1 230 ? 38.881 3.719 -55.689 1.00 97.00 230 ASP A N 1
ATOM 1820 C CA . ASP A 1 230 ? 39.391 2.680 -56.585 1.00 97.00 230 ASP A CA 1
ATOM 1821 C C . ASP A 1 230 ? 39.272 3.097 -58.058 1.00 97.00 230 ASP A C 1
ATOM 1823 O O . ASP A 1 230 ? 40.242 2.988 -58.819 1.00 97.00 230 ASP A O 1
ATOM 1827 N N . GLU A 1 231 ? 38.125 3.648 -58.468 1.00 96.38 231 GLU A N 1
ATOM 1828 C CA . GLU A 1 231 ? 37.913 4.145 -59.831 1.00 96.38 231 GLU A CA 1
ATOM 1829 C C . GLU A 1 231 ? 38.895 5.273 -60.178 1.00 96.38 231 GLU A C 1
ATOM 1831 O O . GLU A 1 231 ? 39.553 5.247 -61.228 1.00 96.38 231 GLU A O 1
ATOM 1836 N N . TYR A 1 232 ? 39.070 6.237 -59.272 1.00 96.81 232 TYR A N 1
ATOM 1837 C CA . TYR A 1 232 ? 40.028 7.325 -59.439 1.00 96.81 232 TYR A CA 1
ATOM 1838 C C . TYR A 1 232 ? 41.466 6.811 -59.595 1.00 96.81 232 TYR A C 1
ATOM 1840 O O . TYR A 1 232 ? 42.197 7.254 -60.494 1.00 96.81 232 TYR A O 1
ATOM 1848 N N . VAL A 1 233 ? 41.884 5.860 -58.754 1.00 96.19 233 VAL A N 1
ATOM 1849 C CA . VAL A 1 233 ? 43.209 5.229 -58.832 1.00 96.19 233 VAL A CA 1
ATOM 1850 C C . VAL A 1 233 ? 43.382 4.526 -60.178 1.00 96.19 233 VAL A C 1
ATOM 1852 O O . VAL A 1 233 ? 44.387 4.751 -60.864 1.00 96.19 233 VAL A O 1
ATOM 1855 N N . MET A 1 234 ? 42.390 3.750 -60.615 1.00 95.19 234 MET A N 1
ATOM 1856 C CA . MET A 1 234 ? 42.422 3.057 -61.904 1.00 95.19 234 MET A CA 1
ATOM 1857 C C . MET A 1 234 ? 42.514 4.029 -63.081 1.00 95.19 234 MET A C 1
ATOM 1859 O O . MET A 1 234 ? 43.343 3.837 -63.979 1.00 95.19 234 MET A O 1
ATOM 1863 N N . HIS A 1 235 ? 41.755 5.126 -63.053 1.00 94.56 235 HIS A N 1
ATOM 1864 C CA . HIS A 1 235 ? 41.834 6.176 -64.065 1.00 94.56 235 HIS A CA 1
ATOM 1865 C C . HIS A 1 235 ? 43.238 6.810 -64.126 1.00 94.56 235 HIS A C 1
ATOM 1867 O O . HIS A 1 235 ? 43.798 7.011 -65.213 1.00 94.56 235 HIS A O 1
ATOM 1873 N N . LYS A 1 236 ? 43.877 7.066 -62.973 1.00 94.00 236 LYS A N 1
ATOM 1874 C CA . LYS A 1 236 ? 45.264 7.568 -62.919 1.00 94.00 236 LYS A CA 1
ATOM 1875 C C . LYS A 1 236 ? 46.271 6.565 -63.478 1.00 94.00 236 LYS A C 1
ATOM 1877 O O . LYS A 1 236 ? 47.168 6.971 -64.222 1.00 94.00 236 LYS A O 1
ATOM 1882 N N . VAL A 1 237 ? 46.128 5.278 -63.163 1.00 92.69 237 VAL A N 1
ATOM 1883 C CA . VAL A 1 237 ? 47.000 4.211 -63.682 1.00 92.69 237 VAL A CA 1
ATOM 1884 C C . VAL A 1 237 ? 46.867 4.087 -65.202 1.00 92.69 237 VAL A C 1
ATOM 1886 O O . VAL A 1 237 ? 47.878 4.068 -65.907 1.00 92.69 237 VAL A O 1
ATOM 1889 N N . GLN A 1 238 ? 45.643 4.077 -65.736 1.00 90.50 238 GLN A N 1
ATOM 1890 C CA . GLN A 1 238 ? 45.401 4.030 -67.182 1.00 90.50 238 GLN A CA 1
ATOM 1891 C C . GLN A 1 238 ? 45.983 5.244 -67.909 1.00 90.50 238 GLN A C 1
ATOM 1893 O O . GLN A 1 238 ? 46.579 5.097 -68.977 1.00 90.50 238 GLN A O 1
ATOM 1898 N N . ARG A 1 239 ? 45.843 6.448 -67.337 1.00 87.38 239 ARG A N 1
ATOM 1899 C CA . ARG A 1 239 ? 46.439 7.663 -67.906 1.00 87.38 239 ARG A CA 1
ATOM 1900 C C . ARG A 1 239 ? 47.963 7.551 -67.979 1.00 87.38 239 ARG A C 1
ATOM 1902 O O . ARG A 1 239 ? 48.538 7.890 -69.008 1.00 87.38 239 ARG A O 1
ATOM 1909 N N . ARG A 1 240 ? 48.616 7.024 -66.934 1.00 87.06 240 ARG A N 1
ATOM 1910 C CA . ARG A 1 240 ? 50.070 6.776 -66.947 1.00 87.06 240 ARG A CA 1
ATOM 1911 C C . ARG A 1 240 ? 50.474 5.768 -68.025 1.00 87.06 240 ARG A C 1
ATOM 1913 O O . ARG A 1 240 ? 51.446 6.028 -68.730 1.00 87.06 240 ARG A O 1
ATOM 1920 N N . ARG A 1 241 ? 49.729 4.666 -68.190 1.00 82.62 241 ARG A N 1
ATOM 1921 C CA . ARG A 1 241 ? 49.989 3.669 -69.249 1.00 82.62 241 ARG A CA 1
ATOM 1922 C C . ARG A 1 241 ? 49.878 4.270 -70.651 1.00 82.62 241 ARG A C 1
ATOM 1924 O O . ARG A 1 241 ? 50.777 4.055 -71.453 1.00 82.62 241 ARG A O 1
ATOM 1931 N N . ARG A 1 242 ? 48.836 5.068 -70.918 1.00 79.00 242 ARG A N 1
ATOM 1932 C CA . ARG A 1 242 ? 48.658 5.751 -72.213 1.00 79.00 242 ARG A CA 1
ATOM 1933 C C . ARG A 1 242 ? 49.835 6.667 -72.551 1.00 79.00 242 ARG A C 1
ATOM 1935 O O . ARG A 1 242 ? 50.366 6.566 -73.646 1.00 79.00 242 ARG A O 1
ATOM 1942 N N . VAL A 1 243 ? 50.297 7.472 -71.588 1.00 79.69 243 VAL A N 1
ATOM 1943 C CA . VAL A 1 243 ? 51.473 8.348 -71.771 1.00 79.69 243 VAL A CA 1
ATOM 1944 C C . VAL A 1 243 ? 52.745 7.549 -72.095 1.00 79.69 243 VAL A C 1
ATOM 1946 O O . VAL A 1 243 ? 53.539 7.978 -72.926 1.00 79.69 243 VAL A O 1
ATOM 1949 N N . HIS A 1 244 ? 52.941 6.379 -71.474 1.00 72.62 244 HIS A N 1
ATOM 1950 C CA . HIS A 1 244 ? 54.107 5.529 -71.756 1.00 72.62 244 HIS A CA 1
ATOM 1951 C C . HIS A 1 244 ? 54.036 4.854 -73.135 1.00 72.62 244 HIS A C 1
ATOM 1953 O O . HIS A 1 244 ? 55.071 4.681 -73.769 1.00 72.62 244 HIS A O 1
ATOM 1959 N N . GLN A 1 245 ? 52.840 4.489 -73.608 1.00 72.50 245 GLN A N 1
ATOM 1960 C CA . GLN A 1 245 ? 52.655 3.874 -74.928 1.00 72.50 245 GLN A CA 1
ATOM 1961 C C . GLN A 1 245 ? 52.890 4.878 -76.065 1.00 72.50 245 GLN A C 1
ATOM 1963 O O . GLN A 1 245 ? 53.653 4.581 -76.980 1.00 72.50 245 GLN A O 1
ATOM 1968 N N . SER A 1 246 ? 52.350 6.097 -75.961 1.00 69.31 246 SER A N 1
ATOM 1969 C CA . SER A 1 246 ? 52.582 7.156 -76.957 1.00 69.31 246 SER A CA 1
ATOM 1970 C C . SER A 1 246 ? 54.053 7.587 -77.052 1.00 69.31 246 SER A C 1
ATOM 1972 O O . SER A 1 246 ? 54.526 7.932 -78.127 1.00 69.31 246 SER A O 1
ATOM 1974 N N . GLY A 1 247 ? 54.813 7.517 -75.951 1.00 61.34 247 GLY A N 1
ATOM 1975 C CA . GLY A 1 247 ? 56.247 7.836 -75.957 1.00 61.34 247 GLY A CA 1
ATOM 1976 C C . GLY A 1 247 ? 57.146 6.781 -76.622 1.00 61.34 247 GLY A C 1
ATOM 1977 O O . GLY A 1 247 ? 58.313 7.065 -76.890 1.00 61.34 247 GLY A O 1
ATOM 1978 N N . HIS A 1 248 ? 56.636 5.569 -76.876 1.00 57.47 248 HIS A N 1
ATOM 1979 C CA . HIS A 1 248 ? 57.375 4.506 -77.567 1.00 57.47 248 HIS A CA 1
ATOM 1980 C C . HIS A 1 248 ? 57.177 4.537 -79.092 1.00 57.47 248 HIS A C 1
ATOM 1982 O O . HIS A 1 248 ? 58.099 4.166 -79.816 1.00 57.47 248 HIS A O 1
ATOM 1988 N N . GLU A 1 249 ? 56.031 5.020 -79.583 1.00 56.44 249 GLU A N 1
ATOM 1989 C CA . GLU A 1 249 ? 55.765 5.166 -81.024 1.00 56.44 249 GLU A CA 1
ATOM 1990 C C . GLU A 1 249 ? 56.572 6.314 -81.659 1.00 56.44 249 GLU A C 1
ATOM 1992 O O . GLU A 1 249 ? 57.063 6.168 -82.776 1.00 56.44 249 GLU A O 1
ATOM 1997 N N . GLU A 1 250 ? 56.832 7.410 -80.934 1.00 55.41 250 GLU A N 1
ATOM 1998 C CA . GLU A 1 250 ? 57.690 8.507 -81.429 1.00 55.41 250 GLU A CA 1
ATOM 1999 C C . GLU A 1 250 ? 59.175 8.128 -81.558 1.00 55.41 250 GLU A C 1
ATOM 2001 O O . GLU A 1 250 ? 59.911 8.774 -82.299 1.00 55.41 250 GLU A O 1
ATOM 2006 N N . ARG A 1 251 ? 59.639 7.067 -80.884 1.00 54.25 251 ARG A N 1
ATOM 2007 C CA . ARG A 1 251 ? 61.043 6.620 -80.969 1.00 54.25 251 ARG A CA 1
ATOM 2008 C C . ARG A 1 251 ? 61.321 5.639 -82.109 1.00 54.25 251 ARG A C 1
ATOM 2010 O O . ARG A 1 251 ? 62.484 5.331 -82.341 1.00 54.25 251 ARG A O 1
ATOM 2017 N N . HIS A 1 252 ? 60.290 5.150 -82.800 1.00 51.19 252 HIS A N 1
ATOM 2018 C CA . HIS A 1 252 ? 60.427 4.202 -83.914 1.00 51.19 252 HIS A CA 1
ATOM 2019 C C . HIS A 1 252 ? 60.204 4.820 -85.306 1.00 51.19 252 HIS A C 1
ATOM 2021 O O . HIS A 1 252 ? 60.300 4.101 -86.296 1.00 51.19 252 HIS A O 1
ATOM 2027 N N . ASN A 1 253 ? 59.954 6.131 -85.391 1.00 49.47 253 ASN A N 1
ATOM 2028 C CA . ASN A 1 253 ? 59.775 6.881 -86.645 1.00 49.47 253 ASN A CA 1
ATOM 2029 C C . ASN A 1 253 ? 60.935 7.856 -86.953 1.00 49.47 253 ASN A C 1
ATOM 2031 O O . ASN A 1 253 ? 60.743 8.829 -87.682 1.00 49.47 253 ASN A O 1
ATOM 2035 N N . ILE A 1 254 ? 62.126 7.607 -86.398 1.00 49.53 254 ILE A N 1
ATOM 2036 C CA . ILE A 1 254 ? 63.369 8.323 -86.740 1.00 49.53 254 ILE A CA 1
ATOM 2037 C C . ILE A 1 254 ? 64.322 7.350 -87.425 1.00 49.53 254 ILE A C 1
ATOM 2039 O O . ILE A 1 254 ? 64.498 6.240 -86.873 1.00 49.53 254 ILE A O 1
#

Secondary structure (DSSP, 8-state):
------------------------------------------------PPP-------------------------------HHHHHHHHHHHHHHHHHHHHHHHHS-GGGS-SSHHHHHHHGGGTS--HHHHHHHHHHHHTT----SHHHHHHHHHHHHHHHHHHHHHHHHHHHHHHHHHHHHHHHHHHHHHHHHHHHHHHHHHHHHHHHHHHHHHHHHHHHHHHHHHHHHHHHHHHHHHHHHHHHHHTTS--

pLDDT: mean 74.26, std 19.63, range [40.19, 98.69]